Protein 6J4P (pdb70)

Secondary structure (DSSP, 8-state):
--EE--S-SSPPHHHHHHHHHHHHHHSTTHHHHHHHHHT-S-------PPPP---TT--HHHHHHHHHHHHHHH-B--SSEESS---TTSBHHHHHHHHHHHHHH---B-HHHHHHHHHHHHTT-TTSEEEEEEEEEEETTEEEEEEEEEEEETTEEEEE---SSGGGS-EEEEESSHHHHHHHHHHHHHHTT-EEEEEEE-PPPP-STT--SBPP--SEEEE-TT--HHHHHHHHHHHHHHHHH-/-HHHHHS--HHHHHHHHHHHHHHHHHHHHHHHHHHHHHHHHH--

B-factor: mean 19.9, std 12.24, range [4.63, 76.62]

Structure (mmCIF, N/CA/C/O backbone):
data_6J4P
#
_entry.id   6J4P
#
_cell.length_a   63.724
_cell.length_b   63.724
_cell.length_c   151.256
_cell.angle_alpha   90.00
_cell.angle_beta   90.00
_cell.angle_gamma   120.00
#
_symmetry.space_group_name_H-M   'P 32 2 1'
#
loop_
_entity.id
_entity.type
_entity.pdbx_description
1 polymer 'Tubulinyl-Tyr carboxypeptidase 2'
2 polymer 'Small vasohibin-binding protein'
3 non-polymer N-[(3R)-4-ethoxy-3-hydroxy-4-oxobutanoyl]-L-tyrosine
4 water water
#
loop_
_atom_site.group_PDB
_atom_site.id
_atom_site.type_symbol
_atom_site.label_atom_id
_atom_site.label_alt_id
_atom_site.label_comp_id
_atom_site.label_asym_id
_atom_site.label_entity_id
_atom_site.label_seq_id
_atom_site.pdbx_PDB_ins_code
_atom_site.Cartn_x
_atom_site.Cartn_y
_atom_site.Cartn_z
_atom_site.occupancy
_atom_site.B_iso_or_equiv
_atom_site.auth_seq_id
_atom_site.auth_comp_id
_atom_site.auth_asym_id
_atom_site.auth_atom_id
_atom_site.pdbx_PDB_model_num
ATOM 1 N N . LEU A 1 3 ? -31.027 0.355 -31.470 1.00 37.41 48 LEU A N 1
ATOM 2 C CA . LEU A 1 3 ? -30.597 -1.026 -31.274 1.00 33.66 48 LEU A CA 1
ATOM 3 C C . LEU A 1 3 ? -29.107 -1.204 -31.539 1.00 30.01 48 LEU A C 1
ATOM 4 O O . LEU A 1 3 ? -28.456 -0.347 -32.144 1.00 27.27 48 LEU A O 1
ATOM 9 N N . PHE A 1 4 ? -28.573 -2.330 -31.078 1.00 27.10 49 PHE A N 1
ATOM 10 C CA . PHE A 1 4 ? -27.205 -2.713 -31.379 1.00 23.73 49 PHE A CA 1
ATOM 11 C C . PHE A 1 4 ? -27.175 -4.192 -31.734 1.00 21.92 49 PHE A C 1
ATOM 12 O O . PHE A 1 4 ? -28.086 -4.961 -31.405 1.00 23.92 49 PHE A O 1
ATOM 20 N N . HIS A 1 5 ? -26.118 -4.569 -32.431 1.00 16.41 50 HIS A N 1
ATOM 21 C CA . HIS A 1 5 ? -25.888 -5.933 -32.868 1.00 16.24 50 HIS A CA 1
ATOM 22 C C . HIS A 1 5 ? -24.917 -6.612 -31.921 1.00 14.78 50 HIS A C 1
ATOM 23 O O . HIS A 1 5 ? -24.138 -5.961 -31.225 1.00 13.62 50 HIS A O 1
ATOM 30 N N . VAL A 1 6 ? -24.989 -7.937 -31.890 1.00 15.40 51 VAL A N 1
ATOM 31 C CA . VAL A 1 6 ? -24.077 -8.753 -31.106 1.00 14.30 51 VAL A CA 1
ATOM 32 C C . VAL A 1 6 ? -23.351 -9.691 -32.056 1.00 14.10 51 VAL A C 1
ATOM 33 O O . VAL A 1 6 ? -23.975 -10.313 -32.924 1.00 15.66 51 VAL A O 1
ATOM 37 N N . ASN A 1 7 ? -22.038 -9.789 -31.895 1.00 12.47 52 ASN A N 1
ATOM 38 C CA . ASN A 1 7 ? -21.257 -10.765 -32.650 1.00 12.49 52 ASN A CA 1
ATOM 39 C C . ASN A 1 7 ? -21.582 -12.162 -32.149 1.00 13.68 52 ASN A C 1
ATOM 40 O O . ASN A 1 7 ? -21.058 -12.605 -31.122 1.00 15.59 52 ASN A O 1
ATOM 45 N N . LYS A 1 8 ? -22.440 -12.870 -32.881 1.00 15.64 53 LYS A N 1
ATOM 46 C CA . LYS A 1 8 ? -22.750 -14.257 -32.570 1.00 17.17 53 LYS A CA 1
ATOM 47 C C . LYS A 1 8 ? -21.964 -15.223 -33.444 1.00 17.72 53 LYS A C 1
ATOM 48 O O . LYS A 1 8 ? -22.340 -16.397 -33.562 1.00 19.61 53 LYS A O 1
ATOM 54 N N . SER A 1 9 ? -20.872 -14.752 -34.048 1.00 16.37 54 SER A N 1
ATOM 55 C CA . SER A 1 9 ? -19.995 -15.592 -34.851 1.00 16.99 54 SER A CA 1
ATOM 56 C C . SER A 1 9 ? -18.700 -15.942 -34.141 1.00 15.63 54 SER A C 1
ATOM 57 O O . SER A 1 9 ? -17.928 -16.750 -34.665 1.00 16.36 54 SER A O 1
ATOM 60 N N . GLY A 1 10 ? -18.444 -15.371 -32.966 1.00 14.03 55 GLY A N 1
ATOM 61 C CA . GLY A 1 10 ? -17.166 -15.561 -32.320 1.00 12.85 55 GLY A CA 1
ATOM 62 C C . GLY A 1 10 ? -16.024 -14.985 -33.132 1.00 11.98 55 GLY A C 1
ATOM 63 O O . GLY A 1 10 ? -16.163 -13.987 -33.855 1.00 11.88 55 GLY A O 1
ATOM 64 N N . PHE A 1 11 ? -14.861 -15.618 -32.995 1.00 12.37 56 PHE A N 1
ATOM 65 C CA . PHE A 1 11 ? -13.653 -15.165 -33.650 1.00 12.10 56 PHE A CA 1
ATOM 66 C C . PHE A 1 11 ? -13.012 -16.317 -34.407 1.00 13.60 56 PHE A C 1
ATOM 67 O O . PHE A 1 11 ? -13.000 -17.453 -33.923 1.00 16.25 56 PHE A O 1
ATOM 75 N N . PRO A 1 12 ? -12.487 -16.055 -35.610 1.00 14.43 57 PRO A N 1
ATOM 76 C CA . PRO A 1 12 ? -12.474 -14.771 -36.321 1.00 15.75 57 PRO A CA 1
ATOM 77 C C . PRO A 1 12 ? -13.873 -14.298 -36.657 1.00 13.21 57 PRO A C 1
ATOM 78 O O . PRO A 1 12 ? -14.743 -15.126 -36.904 1.00 14.72 57 PRO A O 1
ATOM 82 N N . ILE A 1 13 ? -14.095 -12.985 -36.629 1.00 14.38 58 ILE A N 1
ATOM 83 C CA . ILE A 1 13 ? -15.414 -12.457 -36.949 1.00 14.21 58 ILE A CA 1
ATOM 84 C C . ILE A 1 13 ? -15.755 -12.829 -38.381 1.00 14.53 58 ILE A C 1
ATOM 85 O O . ILE A 1 13 ? -14.923 -12.690 -39.288 1.00 17.61 58 ILE A O 1
ATOM 90 N N . ASP A 1 14 ? -16.971 -13.329 -38.599 1.00 15.58 59 ASP A N 1
ATOM 91 C CA . ASP A 1 14 ? -17.282 -13.776 -39.949 1.00 17.73 59 ASP A CA 1
ATOM 92 C C . ASP A 1 14 ? -17.702 -12.591 -40.830 1.00 17.80 59 ASP A C 1
ATOM 93 O O . ASP A 1 14 ? -17.926 -11.477 -40.355 1.00 16.24 59 ASP A O 1
ATOM 98 N N . SER A 1 15 ? -17.756 -12.840 -42.144 1.00 21.10 60 SER A N 1
ATOM 99 C CA . SER A 1 15 ? -18.027 -11.767 -43.103 1.00 21.99 60 SER A CA 1
ATOM 100 C C . SER A 1 15 ? -19.365 -11.097 -42.836 1.00 20.23 60 SER A C 1
ATOM 101 O O . SER A 1 15 ? -19.475 -9.868 -42.906 1.00 19.22 60 SER A O 1
ATOM 104 N N . HIS A 1 16 ? -20.399 -11.890 -42.550 1.00 21.64 61 HIS A N 1
ATOM 105 C CA . HIS A 1 16 ? -21.725 -11.324 -42.328 1.00 27.65 61 HIS A CA 1
ATOM 106 C C . HIS A 1 16 ? -21.714 -10.348 -41.161 1.00 19.66 61 HIS A C 1
ATOM 107 O O . HIS A 1 16 ? -22.274 -9.251 -41.248 1.00 20.05 61 HIS A O 1
ATOM 114 N N . THR A 1 17 ? -21.081 -10.738 -40.055 1.00 18.04 62 THR A N 1
ATOM 115 C CA . THR A 1 17 ? -21.027 -9.870 -38.885 1.00 16.00 62 THR A CA 1
ATOM 116 C C . THR A 1 17 ? -20.204 -8.620 -39.153 1.00 14.49 62 THR A C 1
ATOM 117 O O . THR A 1 17 ? -20.581 -7.525 -38.726 1.00 13.86 62 THR A O 1
ATOM 121 N N . TRP A 1 18 ? -19.078 -8.769 -39.852 1.00 14.51 63 TRP A N 1
ATOM 122 C CA . TRP A 1 18 ? -18.218 -7.631 -40.164 1.00 13.97 63 TRP A CA 1
ATOM 123 C C . TRP A 1 18 ? -18.924 -6.640 -41.081 1.00 14.29 63 TRP A C 1
ATOM 124 O O . TRP A 1 18 ? -18.928 -5.428 -40.828 1.00 13.90 63 TRP A O 1
ATOM 135 N N . GLU A 1 19 ? -19.531 -7.138 -42.156 1.00 16.12 64 GLU A N 1
ATOM 136 C CA . GLU A 1 19 ? -20.216 -6.236 -43.073 1.00 17.28 64 GLU A CA 1
ATOM 137 C C . GLU A 1 19 ? -21.403 -5.569 -42.392 1.00 17.23 64 GLU A C 1
ATOM 138 O O . GLU A 1 19 ? -21.688 -4.389 -42.637 1.00 17.21 64 GLU A O 1
ATOM 144 N N . ARG A 1 20 ? -22.092 -6.300 -41.510 1.00 17.39 65 ARG A N 1
ATOM 145 C CA . ARG A 1 20 ? -23.223 -5.720 -40.791 1.00 17.63 65 ARG A CA 1
ATOM 146 C C . ARG A 1 20 ? -22.774 -4.602 -39.857 1.00 15.66 65 ARG A C 1
ATOM 147 O O . ARG A 1 20 ? -23.470 -3.590 -39.711 1.00 16.29 65 ARG A O 1
ATOM 155 N N . MET A 1 21 ? -21.608 -4.761 -39.224 1.00 13.85 66 MET A N 1
ATOM 156 C CA . MET A 1 21 ? -21.072 -3.698 -38.376 1.00 13.36 66 MET A CA 1
ATOM 157 C C . MET A 1 21 ? -20.958 -2.387 -39.150 1.00 13.65 66 MET A C 1
ATOM 158 O O . MET A 1 21 ? -21.371 -1.325 -38.668 1.00 13.01 66 MET A O 1
ATOM 163 N N . TRP A 1 22 ? -20.410 -2.446 -40.366 1.00 12.94 67 TRP A N 1
ATOM 164 C CA . TRP A 1 22 ? -20.211 -1.233 -41.152 1.00 13.25 67 TRP A CA 1
ATOM 165 C C . TRP A 1 22 ? -21.524 -0.701 -41.694 1.00 14.94 67 TRP A C 1
ATOM 166 O O . TRP A 1 22 ? -21.707 0.515 -41.807 1.00 15.15 67 TRP A O 1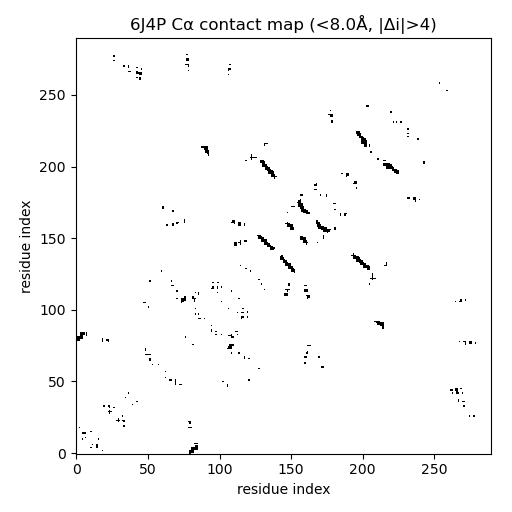
ATOM 177 N N . MET A 1 23 ? -22.431 -1.595 -42.085 1.00 16.45 68 MET A N 1
ATOM 178 C CA . MET A 1 23 ? -23.726 -1.139 -42.572 1.00 18.39 68 MET A CA 1
ATOM 179 C C . MET A 1 23 ? -24.467 -0.374 -41.483 1.00 18.16 68 MET A C 1
ATOM 180 O O . MET A 1 23 ? -25.108 0.650 -41.761 1.00 19.20 68 MET A O 1
ATOM 185 N N . HIS A 1 24 ? -24.347 -0.828 -40.232 1.00 16.97 69 HIS A N 1
ATOM 186 C CA . HIS A 1 24 ? -25.051 -0.176 -39.134 1.00 17.06 69 HIS A CA 1
ATOM 187 C C . HIS A 1 24 ? -24.501 1.225 -38.881 1.00 16.92 69 HIS A C 1
ATOM 188 O O . HIS A 1 24 ? -25.269 2.186 -38.759 1.00 17.32 69 HIS A O 1
ATOM 195 N N . VAL A 1 25 ? -23.174 1.375 -38.819 1.00 14.82 70 VAL A N 1
ATOM 196 C CA . VAL A 1 25 ? -22.644 2.694 -38.469 1.00 14.87 70 VAL A CA 1
ATOM 197 C C . VAL A 1 25 ? -22.811 3.677 -39.623 1.00 16.65 70 VAL A C 1
ATOM 198 O O . VAL A 1 25 ? -22.895 4.891 -39.398 1.00 17.05 70 VAL A O 1
ATOM 202 N N . ALA A 1 26 ? -22.850 3.191 -40.870 1.00 16.43 71 ALA A N 1
ATOM 203 C CA . ALA A 1 26 ? -23.147 4.093 -41.979 1.00 17.29 71 ALA A CA 1
ATOM 204 C C . ALA A 1 26 ? -24.520 4.732 -41.812 1.00 22.53 71 ALA A C 1
ATOM 205 O O . ALA A 1 26 ? -24.728 5.880 -42.225 1.00 26.28 71 ALA A O 1
ATOM 207 N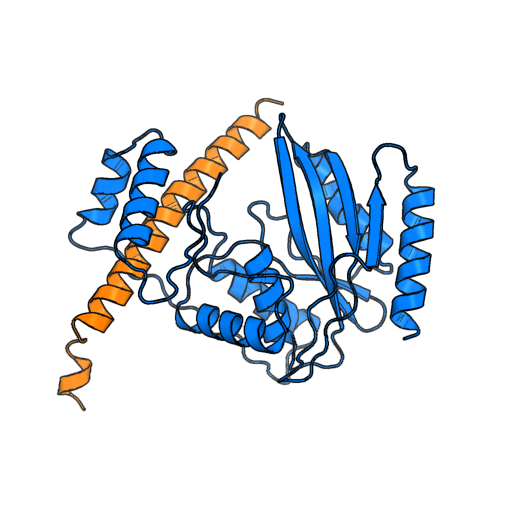 N . LYS A 1 27 ? -25.463 4.011 -41.205 1.00 19.61 72 LYS A N 1
ATOM 208 C CA . LYS A 1 27 ? -26.784 4.582 -40.947 1.00 21.51 72 LYS A CA 1
ATOM 209 C C . LYS A 1 27 ? -26.753 5.564 -39.781 1.00 25.99 72 LYS A C 1
ATOM 210 O O . LYS A 1 27 ? -27.362 6.640 -39.846 1.00 27.03 72 LYS A O 1
ATOM 216 N N . VAL A 1 28 ? -26.068 5.197 -38.700 1.00 23.30 73 VAL A N 1
ATOM 217 C CA . VAL A 1 28 ? -26.098 5.993 -37.477 1.00 21.97 73 VAL A CA 1
ATOM 218 C C . VAL A 1 28 ? -25.337 7.302 -37.664 1.00 26.09 73 VAL A C 1
ATOM 219 O O . VAL A 1 28 ? -25.810 8.377 -37.275 1.00 27.03 73 VAL A O 1
ATOM 223 N N . HIS A 1 29 ? -24.158 7.232 -38.257 1.00 19.40 74 HIS A N 1
ATOM 224 C CA . HIS A 1 29 ? -23.301 8.405 -38.333 1.00 22.19 74 HIS A CA 1
ATOM 225 C C . HIS A 1 29 ? -23.779 9.339 -39.437 1.00 24.04 74 HIS A C 1
ATOM 226 O O . HIS A 1 29 ? -24.071 8.888 -40.545 1.00 25.47 74 HIS A O 1
ATOM 233 N N . PRO A 1 30 ? -23.846 10.644 -39.159 1.00 23.83 75 PRO A N 1
ATOM 234 C CA . PRO A 1 30 ? -24.301 11.582 -40.200 1.00 28.41 75 PRO A CA 1
ATOM 235 C C . PRO A 1 30 ? -23.467 11.537 -41.472 1.00 31.85 75 PRO A C 1
ATOM 236 O O . PRO A 1 30 ? -24.024 11.679 -42.568 1.00 40.39 75 PRO A O 1
ATOM 240 N N . LYS A 1 31 ? -22.149 11.344 -41.370 1.00 26.67 76 LYS A N 1
ATOM 241 C CA . LYS A 1 31 ? -21.307 11.301 -42.563 1.00 30.51 76 LYS A CA 1
ATOM 242 C C . LYS A 1 31 ? -21.361 9.957 -43.288 1.00 34.32 76 LYS A C 1
ATOM 243 O O . LYS A 1 31 ? -20.750 9.824 -44.356 1.00 37.18 76 LYS A O 1
ATOM 249 N N . GLY A 1 32 ? -22.061 8.972 -42.730 1.00 30.26 77 GLY A N 1
ATOM 250 C CA . GLY A 1 32 ? -22.477 7.801 -43.489 1.00 30.90 77 GLY A CA 1
ATOM 251 C C . GLY A 1 32 ? -21.333 7.028 -44.113 1.00 25.87 77 GLY A C 1
ATOM 252 O O . GLY A 1 32 ? -20.336 6.688 -43.462 1.00 24.16 77 GLY A O 1
ATOM 253 N N . GLY A 1 33 ? -21.488 6.732 -45.404 1.00 26.69 78 GLY A N 1
ATOM 254 C CA . GLY A 1 33 ? -20.488 5.970 -46.128 1.00 25.68 78 GLY A CA 1
ATOM 255 C C . GLY A 1 33 ? -19.156 6.671 -46.264 1.00 23.41 78 GLY A C 1
ATOM 256 O O . GLY A 1 33 ? -18.136 6.0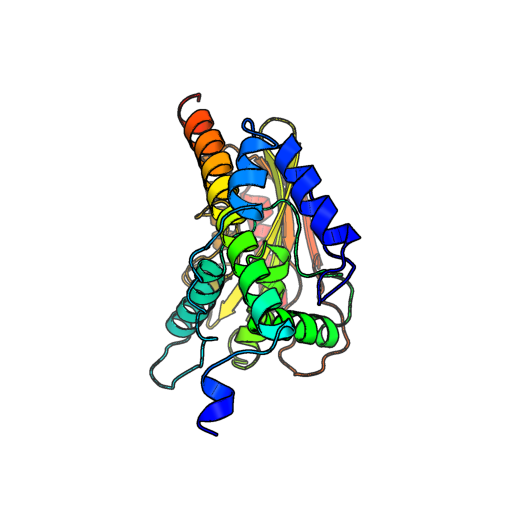06 -46.453 1.00 25.31 78 GLY A O 1
ATOM 257 N N . GLU A 1 34 ? -19.144 8.001 -46.178 1.00 25.31 79 GLU A N 1
ATOM 258 C CA . GLU A 1 34 ? -17.885 8.734 -46.220 1.00 28.82 79 GLU A CA 1
ATOM 259 C C . GLU A 1 34 ? -17.022 8.387 -45.013 1.00 25.69 79 GLU A C 1
ATOM 260 O O . GLU A 1 34 ? -15.824 8.109 -45.146 1.00 23.36 79 GLU A O 1
ATOM 266 N N . MET A 1 35 ? -17.632 8.371 -43.825 1.00 22.66 80 MET A N 1
ATOM 267 C CA . MET A 1 35 ? -16.919 7.987 -42.614 1.00 22.18 80 MET A CA 1
ATOM 268 C C . MET A 1 35 ? -16.413 6.554 -42.713 1.00 17.49 80 MET A C 1
ATOM 269 O O . MET A 1 35 ? -15.257 6.264 -42.387 1.00 19.42 80 MET A O 1
ATOM 274 N N . VAL A 1 36 ? -17.276 5.643 -43.166 1.00 17.82 81 VAL A N 1
ATOM 275 C CA . VAL A 1 36 ? -16.909 4.232 -43.248 1.00 16.58 81 VAL A CA 1
ATOM 276 C C . VAL A 1 36 ? -15.774 4.028 -44.244 1.00 17.75 81 VAL A C 1
ATOM 277 O O . VAL A 1 36 ? -14.783 3.342 -43.956 1.00 16.25 81 VAL A O 1
ATOM 281 N N . GLY A 1 37 ? -15.898 4.626 -45.428 1.00 17.59 82 GLY A N 1
ATOM 282 C CA . GLY A 1 37 ? -14.856 4.469 -46.431 1.00 21.35 82 GLY A CA 1
ATOM 283 C C . GLY A 1 37 ? -13.518 5.019 -45.975 1.00 18.27 82 GLY A C 1
ATOM 284 O O . GLY A 1 37 ? -12.464 4.470 -46.305 1.00 20.00 82 GLY A O 1
ATOM 285 N N . ALA A 1 38 ? -13.539 6.114 -45.214 1.00 18.57 83 ALA A N 1
ATOM 286 C CA . ALA A 1 38 ? -12.295 6.703 -44.734 1.00 18.82 83 ALA A CA 1
ATOM 287 C C . ALA A 1 38 ? -11.512 5.738 -43.855 1.00 21.39 83 ALA A C 1
ATOM 288 O O . ALA A 1 38 ? -10.281 5.820 -43.797 1.00 24.11 83 ALA A O 1
ATOM 290 N N . ILE A 1 39 ? -12.200 4.837 -43.156 1.00 16.70 84 ILE A N 1
ATOM 291 C CA . ILE A 1 39 ? -11.525 3.830 -42.343 1.00 15.74 84 ILE A CA 1
ATOM 292 C C . ILE A 1 39 ? -11.204 2.587 -43.154 1.00 15.69 84 ILE A C 1
ATOM 293 O O . ILE A 1 39 ? -10.056 2.132 -43.191 1.00 15.44 84 ILE A O 1
ATOM 298 N N . ARG A 1 40 ? -12.221 2.021 -43.810 1.00 15.50 85 ARG A N 1
ATOM 299 C CA . ARG A 1 40 ? -12.042 0.748 -44.498 1.00 16.77 85 ARG A CA 1
ATOM 300 C C . ARG A 1 40 ? -11.048 0.850 -45.650 1.00 16.25 85 ARG A C 1
ATOM 301 O O . ARG A 1 40 ? -10.334 -0.120 -45.929 1.00 20.10 85 ARG A O 1
ATOM 309 N N . ASN A 1 41 ? -10.976 1.996 -46.328 1.00 16.89 86 ASN A N 1
ATOM 310 C CA . ASN A 1 41 ? -10.119 2.121 -47.499 1.00 18.56 86 ASN A CA 1
ATOM 311 C C . ASN A 1 41 ? -8.818 2.860 -47.207 1.00 19.79 86 ASN A C 1
ATOM 312 O O . ASN A 1 41 ? -8.055 3.142 -48.139 1.00 22.14 86 ASN A O 1
ATOM 317 N N . ALA A 1 42 ? -8.539 3.159 -45.939 1.00 18.22 87 ALA A N 1
ATOM 318 C CA . ALA A 1 42 ? -7.282 3.805 -45.587 1.00 18.42 87 ALA A CA 1
ATOM 319 C C . ALA A 1 42 ? -6.102 2.903 -45.932 1.00 18.38 87 ALA A C 1
ATOM 320 O O . ALA A 1 42 ? -6.124 1.700 -45.662 1.00 17.53 87 ALA A O 1
ATOM 322 N N . ALA A 1 43 ? -5.052 3.496 -46.511 1.00 19.27 88 ALA A N 1
ATOM 323 C CA . ALA A 1 43 ? -3.851 2.718 -46.808 1.00 19.37 88 ALA A CA 1
ATOM 324 C C . ALA A 1 43 ? -3.187 2.224 -45.535 1.00 18.57 88 ALA A C 1
ATOM 325 O O . ALA A 1 43 ? -2.691 1.091 -45.479 1.00 19.69 88 ALA A O 1
ATOM 327 N N . PHE A 1 44 ? -3.173 3.057 -44.502 1.00 18.46 89 PHE A N 1
ATOM 328 C CA . PHE A 1 44 ? -2.520 2.737 -43.244 1.00 17.81 89 PHE A CA 1
ATOM 329 C C . PHE A 1 44 ? -3.383 3.238 -42.098 1.00 17.15 89 PHE A C 1
ATOM 330 O O . PHE A 1 44 ? -3.894 4.361 -42.141 1.00 17.65 89 PHE A O 1
ATOM 338 N N . LEU A 1 45 ? -3.557 2.402 -41.080 1.00 16.10 90 LEU A N 1
ATOM 339 C CA . LEU A 1 45 ? -4.226 2.814 -39.853 1.00 15.46 90 LEU A CA 1
ATOM 340 C C . LEU A 1 45 ? -3.305 2.581 -38.673 1.00 15.05 90 LEU A C 1
ATOM 341 O O . LEU A 1 45 ? -2.622 1.557 -38.606 1.00 15.54 90 LEU A O 1
ATOM 346 N N . ALA A 1 46 ? -3.319 3.521 -37.725 1.00 15.05 91 ALA A N 1
ATOM 347 C CA . ALA A 1 46 ? -2.511 3.383 -36.522 1.00 14.66 91 ALA A CA 1
ATOM 348 C C . ALA A 1 46 ? -2.855 2.098 -35.780 1.00 13.59 91 ALA A C 1
ATOM 349 O O . ALA A 1 46 ? -4.023 1.728 -35.648 1.00 15.02 91 ALA A O 1
ATOM 351 N N . LYS A 1 47 ? -1.822 1.409 -35.303 1.00 13.99 92 LYS A N 1
ATOM 352 C CA . LYS A 1 47 ? -2.029 0.212 -34.501 1.00 14.94 92 LYS A CA 1
ATOM 353 C C . LYS A 1 47 ? -2.157 0.606 -33.037 1.00 14.23 92 LYS A C 1
ATOM 354 O O . LYS A 1 47 ? -1.189 1.129 -32.462 1.00 15.64 92 LYS A O 1
ATOM 360 N N . PRO A 1 48 ? -3.314 0.415 -32.413 1.00 13.15 93 PRO A N 1
ATOM 361 C CA . PRO A 1 48 ? -3.461 0.773 -31.000 1.00 12.95 93 PRO A CA 1
ATOM 362 C C . PRO A 1 48 ? -2.562 -0.089 -30.130 1.00 13.63 93 PRO A C 1
ATOM 363 O O . PRO A 1 48 ? -2.401 -1.287 -30.372 1.00 12.69 93 PRO A O 1
ATOM 367 N N . SER A 1 49 ? -1.971 0.531 -29.112 1.00 16.73 94 SER A N 1
ATOM 368 C CA . SER A 1 49 ? -1.205 -0.242 -28.148 1.00 12.91 94 SER A CA 1
ATOM 369 C C . SER A 1 49 ? -2.094 -1.298 -27.508 1.00 13.82 94 SER A C 1
ATOM 370 O O . SER A 1 49 ? -3.313 -1.137 -27.405 1.00 14.38 94 SER A O 1
ATOM 373 N N . ILE A 1 50 ? -1.480 -2.400 -27.112 1.00 15.55 95 ILE A N 1
ATOM 374 C CA . ILE A 1 50 ? -2.203 -3.501 -26.472 1.00 15.05 95 ILE A CA 1
ATOM 375 C C . ILE A 1 50 ? -1.947 -3.403 -24.960 1.00 18.70 95 ILE A C 1
ATOM 376 O O . ILE A 1 50 ? -0.803 -3.615 -24.530 1.00 17.31 95 ILE A O 1
ATOM 381 N N . PRO A 1 51 ? -2.959 -3.085 -24.158 1.00 14.94 96 PRO A N 1
ATOM 382 C CA . PRO A 1 51 ? -2.718 -2.985 -22.713 1.00 15.93 96 PRO A CA 1
ATOM 383 C C . PRO A 1 51 ? -2.406 -4.345 -22.116 1.00 16.02 96 PRO A C 1
ATOM 384 O O . PRO A 1 51 ? -2.963 -5.371 -22.517 1.00 14.70 96 PRO A O 1
ATOM 388 N N . GLN A 1 52 ? -1.488 -4.343 -21.156 1.00 16.84 97 GLN A N 1
ATOM 389 C CA . GLN A 1 52 ? -1.144 -5.565 -20.448 1.00 15.03 97 GLN A CA 1
ATOM 390 C C . GLN A 1 52 ? -2.266 -5.956 -19.499 1.00 8.94 97 GLN A C 1
ATOM 391 O O . GLN A 1 52 ? -2.819 -5.114 -18.783 1.00 11.93 97 GLN A O 1
ATOM 397 N N . VAL A 1 53 ? -2.591 -7.243 -19.495 1.00 11.21 98 VAL A N 1
ATOM 398 C CA . VAL A 1 53 ? -3.552 -7.746 -18.512 1.00 9.90 98 VAL A CA 1
ATOM 399 C C . VAL A 1 53 ? -2.997 -7.494 -17.119 1.00 8.84 98 VAL A C 1
ATOM 400 O O . VAL A 1 53 ? -1.803 -7.772 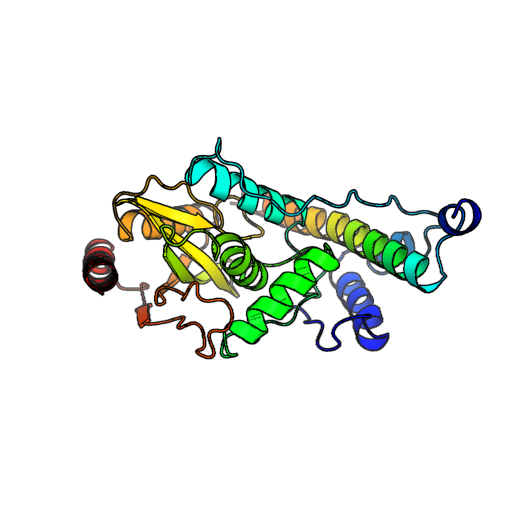-16.867 1.00 11.35 98 VAL A O 1
ATOM 404 N N . PRO A 1 54 ? -3.785 -6.939 -16.207 1.00 10.71 99 PRO A N 1
ATOM 405 C CA . PRO A 1 54 ? -3.279 -6.657 -14.863 1.00 14.13 99 PRO A CA 1
ATOM 406 C C . PRO A 1 54 ? -2.767 -7.922 -14.198 1.00 10.22 99 PRO A C 1
ATOM 407 O O . PRO A 1 54 ? -3.318 -9.011 -14.379 1.00 10.87 99 PRO A O 1
ATOM 411 N N . ASN A 1 55 ? -1.690 -7.754 -13.440 1.00 10.98 100 ASN A N 1
ATOM 412 C CA . ASN A 1 55 ? -1.043 -8.836 -12.713 1.00 9.91 100 ASN A CA 1
ATOM 413 C C . ASN A 1 55 ? -0.814 -8.363 -11.284 1.00 10.73 100 ASN A C 1
ATOM 414 O O . ASN A 1 55 ? -0.145 -7.348 -11.062 1.00 12.40 100 ASN A O 1
ATOM 419 N N . TYR A 1 56 ? -1.380 -9.085 -10.323 1.00 9.39 101 TYR A N 1
ATOM 420 C CA . TYR A 1 56 ? -1.303 -8.647 -8.935 1.00 8.99 101 TYR A CA 1
ATOM 421 C C . TYR A 1 56 ? 0.138 -8.722 -8.425 1.00 10.94 101 TYR A C 1
ATOM 422 O O . TYR A 1 56 ? 0.883 -9.652 -8.747 1.00 11.30 101 TYR A O 1
ATOM 431 N N . ARG A 1 57 ? 0.541 -7.722 -7.641 1.00 8.07 102 ARG A N 1
ATOM 432 C CA . ARG A 1 57 ? 1.830 -7.734 -6.967 1.00 9.40 102 ARG A CA 1
ATOM 433 C C . ARG A 1 57 ? 1.610 -7.485 -5.482 1.00 7.51 102 ARG A C 1
ATOM 434 O O . ARG A 1 57 ? 0.634 -6.845 -5.078 1.00 7.96 102 ARG A O 1
ATOM 442 N N . LEU A 1 58 ? 2.550 -7.988 -4.678 1.00 8.55 103 LEU A N 1
ATOM 443 C CA . LEU A 1 58 ? 2.421 -7.901 -3.227 1.00 7.47 103 LEU A CA 1
ATOM 444 C C . LEU A 1 58 ? 2.357 -6.469 -2.719 1.00 9.68 103 LEU A C 1
ATOM 445 O O . LEU A 1 58 ? 1.811 -6.240 -1.633 1.00 10.51 103 LEU A O 1
ATOM 450 N N . SER A 1 59 ? 2.882 -5.492 -3.457 1.00 7.72 104 SER A N 1
ATOM 451 C CA . SER A 1 59 ? 2.810 -4.122 -2.967 1.00 8.40 104 SER A CA 1
ATOM 452 C C . SER A 1 59 ? 1.488 -3.437 -3.287 1.00 8.07 104 SER A C 1
ATOM 453 O O . SER A 1 59 ? 1.366 -2.237 -3.024 1.00 9.58 104 SER A O 1
ATOM 456 N N . MET A 1 60 ? 0.504 -4.164 -3.816 1.00 6.82 105 MET A N 1
ATOM 457 C CA . MET A 1 60 ? -0.837 -3.631 -4.051 1.00 6.35 105 MET A CA 1
ATOM 458 C C . MET A 1 60 ? -1.746 -3.873 -2.855 1.00 8.72 105 MET A C 1
ATOM 459 O O . MET A 1 60 ? -1.834 -4.997 -2.360 1.00 9.92 105 MET A O 1
ATOM 464 N N . THR A 1 61 ? -2.474 -2.843 -2.445 1.00 6.64 106 THR A N 1
ATOM 465 C CA . THR A 1 61 ? -3.643 -3.065 -1.609 1.00 7.24 106 THR A CA 1
ATOM 466 C C . THR A 1 61 ? -4.800 -3.566 -2.472 1.00 6.28 106 THR A C 1
ATOM 467 O O . THR A 1 61 ? -4.742 -3.541 -3.705 1.00 7.48 106 THR A O 1
ATOM 471 N N . ILE A 1 62 ? -5.882 -4.005 -1.816 1.00 7.67 107 ILE A N 1
ATOM 472 C CA . ILE A 1 62 ? -7.086 -4.362 -2.576 1.00 7.04 107 ILE A CA 1
ATOM 473 C C . ILE A 1 62 ? -7.598 -3.181 -3.386 1.00 7.65 107 ILE A C 1
ATOM 474 O O . ILE A 1 62 ? -7.879 -3.365 -4.591 1.00 6.69 107 ILE A O 1
ATOM 479 N N . PRO A 1 63 ? -7.706 -1.959 -2.848 1.00 6.79 108 PRO A N 1
ATOM 480 C CA . PRO A 1 63 ? -8.090 -0.815 -3.696 1.00 7.75 108 PRO A CA 1
ATOM 481 C C . PRO A 1 63 ? -7.147 -0.586 -4.869 1.00 7.60 108 PRO A C 1
ATOM 482 O O . PRO A 1 63 ? -7.612 -0.282 -5.982 1.00 8.45 108 PRO A O 1
ATOM 486 N N . ASP A 1 64 ? -5.839 -0.769 -4.667 1.00 7.64 109 ASP A N 1
ATOM 487 C CA . ASP A 1 64 ? -4.886 -0.635 -5.771 1.00 6.89 109 ASP A CA 1
ATOM 488 C C . ASP A 1 64 ? -5.195 -1.633 -6.876 1.00 6.76 109 ASP A C 1
ATOM 489 O O . ASP A 1 64 ? -5.143 -1.303 -8.069 1.00 6.85 109 ASP A O 1
ATOM 494 N N . TRP A 1 65 ? -5.457 -2.883 -6.487 1.00 6.33 110 TRP A N 1
ATOM 495 C CA . TRP A 1 65 ? -5.701 -3.936 -7.461 1.00 6.69 110 TRP A CA 1
ATOM 496 C C . TRP A 1 65 ? -6.983 -3.661 -8.223 1.00 5.25 110 TRP A C 1
ATOM 497 O O . TRP A 1 65 ? -7.021 -3.794 -9.455 1.00 6.42 110 TRP A O 1
ATOM 508 N N . LEU A 1 66 ? -8.030 -3.240 -7.514 1.00 6.42 111 LEU A N 1
ATOM 509 C CA . LEU A 1 66 ? -9.267 -2.860 -8.192 1.00 7.67 111 LEU A CA 1
ATOM 510 C C . LEU A 1 66 ? -9.031 -1.704 -9.159 1.00 6.02 111 LEU A C 1
ATOM 511 O O . LEU A 1 66 ? -9.621 -1.668 -10.245 1.00 7.17 111 LEU A O 1
ATOM 516 N N . GLN A 1 67 ? -8.163 -0.755 -8.797 1.00 6.19 112 GLN A N 1
ATOM 517 C CA . GLN A 1 67 ? -7.869 0.333 -9.719 1.00 6.55 112 GLN A CA 1
ATOM 518 C C . GLN A 1 67 ? -7.142 -0.181 -10.953 1.00 7.13 112 GLN A C 1
ATOM 519 O O . GLN A 1 67 ? -7.422 0.261 -12.070 1.00 7.41 112 GLN A O 1
ATOM 525 N N . ALA A 1 68 ? -6.187 -1.099 -10.772 1.00 6.27 113 ALA A N 1
ATOM 526 C CA . ALA A 1 68 ? -5.497 -1.667 -11.928 1.00 6.03 113 ALA A CA 1
ATOM 527 C C . ALA A 1 68 ? -6.464 -2.368 -12.866 1.00 5.81 113 ALA A C 1
ATOM 528 O O . ALA A 1 68 ? -6.369 -2.215 -14.097 1.00 7.68 113 ALA A O 1
ATOM 530 N N . ILE A 1 69 ? -7.393 -3.150 -12.305 1.00 6.21 114 ILE A N 1
ATOM 531 C CA . ILE A 1 69 ? -8.388 -3.850 -13.115 1.00 6.34 114 ILE A CA 1
ATOM 532 C C . ILE A 1 69 ? -9.283 -2.853 -13.845 1.00 6.54 114 ILE A C 1
ATOM 533 O O . ILE A 1 69 ? -9.556 -2.988 -15.048 1.00 5.93 114 ILE A O 1
ATOM 538 N N . GLN A 1 70 ? -9.761 -1.832 -13.133 1.00 5.96 115 GLN A N 1
ATOM 539 C CA . GLN A 1 70 ? -10.636 -0.859 -13.776 1.00 5.24 115 GLN A CA 1
ATOM 540 C C . GLN A 1 70 ? -9.903 -0.097 -14.871 1.00 6.67 115 GLN A C 1
ATOM 541 O O . GLN A 1 70 ? -10.480 0.202 -15.923 1.00 7.19 115 GLN A O 1
ATOM 547 N N . ASN A 1 71 ? -8.630 0.225 -14.644 1.00 6.74 116 ASN A N 1
ATOM 548 C CA . ASN A 1 71 ? -7.859 0.926 -15.663 1.00 6.97 116 ASN A CA 1
ATOM 549 C C . ASN A 1 71 ? -7.737 0.089 -16.924 1.00 6.63 116 ASN A C 1
ATOM 550 O O . ASN A 1 71 ? -7.781 0.622 -18.039 1.00 8.60 116 ASN A O 1
ATOM 555 N N . TYR A 1 72 ? -7.551 -1.225 -16.766 1.00 6.20 117 TYR A N 1
ATOM 556 C CA . TYR A 1 72 ? -7.478 -2.103 -17.929 1.00 7.80 117 TYR A CA 1
ATOM 557 C C . TYR A 1 72 ? -8.770 -2.032 -18.735 1.00 7.76 117 TYR A C 1
ATOM 558 O O . TYR A 1 72 ? -8.744 -1.887 -19.965 1.00 7.09 117 TYR A O 1
ATOM 567 N N . MET A 1 73 ? -9.914 -2.102 -18.051 1.00 6.93 118 MET A N 1
ATOM 568 C CA . MET A 1 73 ? -11.184 -2.056 -18.763 1.00 6.32 118 MET A CA 1
ATOM 569 C C . MET A 1 73 ? -11.391 -0.694 -19.426 1.00 8.00 118 MET A C 1
ATOM 570 O O . MET A 1 73 ? -11.834 -0.622 -20.581 1.00 6.78 118 MET A O 1
ATOM 575 N N . LYS A 1 74 ? -11.003 0.391 -18.753 1.00 7.51 119 LYS A N 1
ATOM 576 C CA . LYS A 1 74 ? -11.086 1.708 -19.383 1.00 7.65 119 LYS A CA 1
ATOM 577 C C . LYS A 1 74 ? -10.234 1.776 -20.646 1.00 7.31 119 LYS A C 1
ATOM 578 O O . LYS A 1 74 ? -10.636 2.383 -21.647 1.00 10.01 119 LYS A O 1
ATOM 584 N N . THR A 1 75 ? -9.043 1.173 -20.612 1.00 7.67 120 THR A N 1
ATOM 585 C CA . THR A 1 75 ? -8.169 1.239 -21.775 1.00 7.18 120 THR A CA 1
ATOM 586 C C . THR A 1 75 ? -8.716 0.427 -22.943 1.00 7.20 120 THR A C 1
ATOM 587 O O . THR A 1 75 ? -8.501 0.798 -24.109 1.00 9.34 120 THR A O 1
ATOM 591 N N . LEU A 1 76 ? -9.450 -0.659 -22.667 1.00 8.29 121 LEU A N 1
ATOM 592 C CA . LEU A 1 76 ? -10.113 -1.370 -23.759 1.00 6.72 121 LEU A CA 1
ATOM 593 C C . LEU A 1 76 ? -11.124 -0.475 -24.458 1.00 7.01 121 LEU A C 1
ATOM 594 O O . LEU A 1 76 ? -11.324 -0.603 -25.675 1.00 7.29 121 LEU A O 1
ATOM 599 N N . GLN A 1 77 ? -11.753 0.435 -23.698 1.00 8.16 122 GLN A N 1
ATOM 600 C CA . GLN A 1 77 ? -12.724 1.458 -24.114 1.00 7.03 122 GLN A CA 1
ATOM 601 C C . GLN A 1 77 ? -14.148 0.932 -24.135 1.00 6.69 122 GLN A C 1
ATOM 602 O O . GLN A 1 77 ? -14.395 -0.235 -24.475 1.00 6.78 122 GLN A O 1
ATOM 608 N N . TYR A 1 78 ? -15.091 1.807 -23.792 1.00 6.93 123 TYR A N 1
ATOM 609 C CA . TYR A 1 78 ? -16.490 1.466 -23.983 1.00 6.14 123 TYR A CA 1
ATOM 610 C C . TYR A 1 78 ? -16.782 1.343 -25.474 1.00 7.68 123 TYR A C 1
ATOM 611 O O . TYR A 1 78 ? -16.356 2.176 -26.282 1.00 7.48 123 TYR A O 1
ATOM 620 N N . ASN A 1 79 ? -17.526 0.304 -25.835 1.00 5.30 124 ASN A N 1
ATOM 621 C CA . ASN A 1 79 ? -17.787 -0.027 -27.233 1.00 7.76 124 ASN A CA 1
ATOM 622 C C . ASN A 1 79 ? -18.981 0.769 -27.763 1.00 7.83 124 ASN A C 1
ATOM 623 O O . ASN A 1 79 ? -20.134 0.463 -27.443 1.00 7.78 124 ASN A O 1
ATOM 628 N N . HIS A 1 80 ? -18.702 1.778 -28.600 1.00 6.24 125 HIS A N 1
ATOM 629 C CA . HIS A 1 80 ? -19.736 2.538 -29.294 1.00 6.69 125 HIS A CA 1
ATOM 630 C C . HIS A 1 80 ? -19.851 2.161 -30.764 1.00 9.75 125 HIS A C 1
ATOM 631 O O . HIS A 1 80 ? -20.513 2.879 -31.521 1.00 12.08 125 HIS A O 1
ATOM 638 N N . THR A 1 81 ? -19.234 1.052 -31.190 1.00 8.13 126 THR A N 1
ATOM 639 C CA . THR A 1 81 ? -19.269 0.706 -32.611 1.00 7.12 126 THR A CA 1
ATOM 640 C C . THR A 1 81 ? -20.639 0.239 -33.062 1.00 8.42 126 THR A C 1
ATOM 641 O O . THR A 1 81 ? -20.872 0.152 -34.272 1.00 11.24 126 THR A O 1
ATOM 645 N N . GLY A 1 82 ? -21.530 -0.105 -32.127 1.00 9.00 127 GLY A N 1
ATOM 646 C CA . GLY A 1 82 ? -22.810 -0.693 -32.460 1.00 10.04 127 GLY A CA 1
ATOM 647 C C . GLY A 1 82 ? -22.803 -2.202 -32.595 1.00 13.93 127 GLY A C 1
ATOM 648 O O . GLY A 1 82 ? -23.873 -2.795 -32.781 1.00 11.63 127 GLY A O 1
ATOM 649 N N . THR A 1 83 ? -21.636 -2.836 -32.531 1.00 9.07 128 THR A N 1
ATOM 650 C CA . THR A 1 83 ? -21.526 -4.295 -32.574 1.00 8.57 128 THR A CA 1
ATOM 651 C C . THR A 1 83 ? -20.782 -4.752 -31.330 1.00 8.72 128 THR A C 1
ATOM 652 O O . THR A 1 83 ? -19.588 -4.493 -31.188 1.00 8.96 128 THR A O 1
ATOM 656 N N . GLN A 1 84 ? -21.490 -5.420 -30.426 1.00 9.45 129 GLN A N 1
ATOM 657 C CA . GLN A 1 84 ? -20.857 -6.003 -29.251 1.00 7.10 129 GLN A CA 1
ATOM 658 C C . GLN A 1 84 ? -20.020 -7.209 -29.666 1.00 8.30 129 GLN A C 1
ATOM 659 O O . GLN A 1 84 ? -20.520 -8.110 -30.340 1.00 9.98 129 GLN A O 1
ATOM 665 N N . PHE A 1 85 ? -18.733 -7.215 -29.307 1.00 8.12 130 PHE A N 1
ATOM 666 C CA . PHE A 1 85 ? -17.848 -8.215 -29.907 1.00 8.38 130 PHE A CA 1
ATOM 667 C C . PHE A 1 85 ? -17.872 -9.553 -29.191 1.00 7.64 130 PHE A C 1
ATOM 668 O O . PHE A 1 85 ? -17.548 -10.573 -29.809 1.00 7.81 130 PHE A O 1
ATOM 676 N N . PHE A 1 86 ? -18.263 -9.589 -27.922 1.00 8.17 131 PHE A N 1
ATOM 677 C CA . PHE A 1 86 ? -18.262 -10.827 -27.154 1.00 8.69 131 PHE A CA 1
ATOM 678 C C . PHE A 1 86 ? -19.668 -11.115 -26.659 1.00 12.19 131 PHE A C 1
ATOM 679 O O . PHE A 1 86 ? -20.237 -10.332 -25.892 1.00 13.76 131 PHE A O 1
ATOM 687 N N . GLU A 1 87 ? -20.221 -12.241 -27.096 1.00 9.90 132 GLU A N 1
ATOM 688 C CA . GLU A 1 87 ? -21.557 -12.640 -26.671 1.00 9.27 132 GLU A CA 1
ATOM 689 C C . GLU A 1 87 ? -21.532 -13.159 -25.241 1.00 11.42 132 GLU A C 1
ATOM 690 O O . GLU A 1 87 ? -20.722 -14.029 -24.901 1.00 12.84 132 GLU A O 1
ATOM 696 N N . ILE A 1 88 ? -22.415 -12.616 -24.400 1.00 9.66 133 ILE A N 1
ATOM 697 C CA . ILE A 1 88 ? -22.553 -13.016 -23.004 1.00 12.24 133 ILE A CA 1
ATOM 698 C C . ILE A 1 88 ? -23.978 -13.510 -22.817 1.00 15.04 133 ILE A C 1
ATOM 699 O O . ILE A 1 88 ? -24.926 -12.717 -22.839 1.00 18.29 133 ILE A O 1
ATOM 704 N N . ARG A 1 89 ? -24.149 -14.805 -22.617 1.00 13.77 134 ARG A N 1
ATOM 705 C CA . ARG A 1 89 ? -25.454 -15.325 -22.240 1.00 13.39 134 ARG A CA 1
ATOM 706 C C . ARG A 1 89 ? -25.464 -15.404 -20.720 1.00 13.64 134 ARG A C 1
ATOM 707 O O . ARG A 1 89 ? -24.775 -16.237 -20.129 1.00 14.86 134 ARG A O 1
ATOM 715 N N . LYS A 1 90 ? -26.204 -14.505 -20.082 1.00 15.69 135 LYS A N 1
ATOM 716 C CA . LYS A 1 90 ? -25.959 -14.284 -18.667 1.00 19.35 135 LYS A CA 1
ATOM 717 C C . LYS A 1 90 ? -26.501 -15.397 -17.781 1.00 21.86 135 LYS A C 1
ATOM 718 O O . LYS A 1 90 ? -26.183 -15.421 -16.585 1.00 22.96 135 LYS A O 1
ATOM 724 N N . MET A 1 91 ? -27.270 -16.339 -18.319 1.00 17.15 136 MET A N 1
ATOM 725 C CA . MET A 1 91 ? -27.678 -17.516 -17.563 1.00 24.29 136 MET A CA 1
ATOM 726 C C . MET A 1 91 ? -26.774 -18.724 -17.810 1.00 19.56 136 MET A C 1
ATOM 727 O O . MET A 1 91 ? -27.072 -19.817 -17.324 1.00 31.24 136 MET A O 1
ATOM 732 N N . ARG A 1 92 ? -25.663 -18.546 -18.521 1.00 16.78 137 ARG A N 1
ATOM 733 C CA . ARG A 1 92 ? -24.735 -19.640 -18.768 1.00 19.75 137 ARG A CA 1
ATOM 734 C C . ARG A 1 92 ? -23.913 -19.938 -17.506 1.00 17.25 137 ARG A C 1
ATOM 735 O O . ARG A 1 92 ? -23.709 -19.055 -16.665 1.00 15.46 137 ARG A O 1
ATOM 743 N N . PRO A 1 93 ? -23.465 -21.185 -17.331 1.00 18.20 138 PRO A N 1
ATOM 744 C CA . PRO A 1 93 ? -22.558 -21.501 -16.220 1.00 15.06 138 PRO A CA 1
ATOM 745 C C . PRO A 1 93 ? -21.364 -20.563 -16.188 1.00 13.75 138 PRO A C 1
ATOM 746 O O . PRO A 1 93 ? -20.854 -20.139 -17.226 1.00 14.89 138 PRO A O 1
ATOM 750 N N . LEU A 1 94 ? -20.931 -20.234 -14.971 1.00 14.06 139 LEU A N 1
ATOM 751 C CA . LEU A 1 94 ? -19.860 -19.260 -14.795 1.00 12.84 139 LEU A CA 1
ATOM 752 C C . LEU A 1 94 ? -18.582 -19.693 -15.503 1.00 11.20 139 LEU A C 1
ATOM 753 O O . LEU A 1 94 ? -17.884 -18.865 -16.099 1.00 13.18 139 LEU A O 1
ATOM 758 N N . SER A 1 95 ? -18.253 -20.988 -15.462 1.00 15.52 140 SER A N 1
ATOM 759 C CA . SER A 1 95 ? -16.995 -21.411 -16.066 1.00 14.63 140 SER A CA 1
ATOM 760 C C . SER A 1 95 ? -16.942 -21.072 -17.550 1.00 15.11 140 SER A C 1
ATOM 761 O O . SER A 1 95 ? -15.870 -20.738 -18.067 1.00 17.27 140 SER A O 1
ATOM 764 N N . GLY A 1 96 ? -18.083 -21.121 -18.240 1.00 15.48 141 GLY A N 1
ATOM 765 C CA . GLY A 1 96 ? -18.092 -20.770 -19.653 1.00 15.34 141 GLY A CA 1
ATOM 766 C C . GLY A 1 96 ? -17.918 -19.282 -19.875 1.00 14.16 141 GLY A C 1
ATOM 767 O O . GLY A 1 96 ? -17.235 -18.857 -20.815 1.00 14.97 141 GLY A O 1
ATOM 768 N N . LEU A 1 97 ? -18.531 -18.468 -19.013 1.00 11.05 142 LEU A N 1
ATOM 769 C CA . LEU A 1 97 ? -18.317 -17.028 -19.081 1.00 9.60 142 LEU A CA 1
ATOM 770 C C . LEU A 1 97 ? -16.860 -16.675 -18.819 1.00 12.17 142 LEU A C 1
ATOM 771 O O . LEU A 1 97 ? -16.344 -15.700 -19.379 1.00 11.64 142 LEU A O 1
ATOM 776 N N . MET A 1 98 ? -16.172 -17.459 -17.985 1.00 11.19 143 MET A N 1
ATOM 777 C CA . MET A 1 98 ? -14.774 -17.148 -17.722 1.00 11.64 143 MET A CA 1
ATOM 778 C C . MET A 1 98 ? -13.906 -17.428 -18.939 1.00 13.45 143 MET A C 1
ATOM 779 O O . MET A 1 98 ? -12.910 -16.728 -19.156 1.00 12.26 143 MET A O 1
ATOM 784 N N . GLU A 1 99 ? -14.272 -18.423 -19.756 1.00 13.75 144 GLU A N 1
ATOM 785 C CA . GLU A 1 99 ? -13.585 -18.608 -21.034 1.00 13.76 144 GLU A CA 1
ATOM 786 C C . GLU A 1 99 ? -13.770 -17.395 -21.937 1.00 10.78 144 GLU A C 1
ATOM 787 O O . GLU A 1 99 ? -12.834 -16.973 -22.627 1.00 13.39 144 GLU A O 1
ATOM 793 N N . THR A 1 100 ? -14.972 -16.816 -21.943 1.00 9.67 145 THR A N 1
ATOM 794 C CA . THR A 1 100 ? -15.191 -15.612 -22.735 1.00 8.84 145 THR A CA 1
ATOM 795 C C . THR A 1 100 ? -14.364 -14.447 -22.204 1.00 11.16 145 THR A C 1
ATOM 796 O O . THR A 1 100 ? -13.806 -13.665 -22.982 1.00 9.57 145 THR A O 1
ATOM 800 N N . ALA A 1 101 ? -14.241 -14.330 -20.877 1.00 8.37 146 ALA A N 1
ATOM 801 C CA . ALA A 1 101 ? -13.391 -13.276 -20.324 1.00 8.15 146 ALA A CA 1
ATOM 802 C C . ALA A 1 101 ? -11.949 -13.429 -20.799 1.00 9.21 146 ALA A C 1
ATOM 803 O O . ALA A 1 101 ? -11.296 -12.440 -21.160 1.00 8.71 146 ALA A O 1
ATOM 805 N N . LYS A 1 102 ? -11.446 -14.666 -20.811 1.00 11.47 147 LYS A N 1
ATOM 806 C CA . LYS A 1 102 ? -10.113 -14.920 -21.354 1.00 11.11 147 LYS A CA 1
ATOM 807 C C . LYS A 1 102 ? -10.020 -14.463 -22.804 1.00 10.83 147 LYS A C 1
ATOM 808 O O . LYS A 1 102 ? -9.017 -13.858 -23.203 1.00 11.80 147 LYS A O 1
ATOM 814 N N . GLU A 1 103 ? -11.066 -14.728 -23.605 1.00 10.72 148 GLU A N 1
ATOM 815 C CA . GLU A 1 103 ? -11.049 -14.291 -25.001 1.00 10.91 148 GLU A CA 1
ATOM 816 C C . GLU A 1 103 ? -10.990 -12.769 -25.097 1.00 10.36 148 GLU A C 1
ATOM 817 O O . GLU A 1 103 ? -10.325 -12.229 -25.990 1.00 10.40 148 GLU A O 1
ATOM 823 N N . MET A 1 104 ? -11.666 -12.064 -24.183 1.00 8.19 149 MET A N 1
ATOM 824 C CA . MET A 1 104 ? -11.586 -10.604 -24.174 1.00 7.52 149 MET A CA 1
ATOM 825 C C . MET A 1 104 ? -10.156 -10.138 -23.988 1.00 10.82 149 MET A C 1
ATOM 826 O O . MET A 1 104 ? -9.720 -9.179 -24.634 1.00 10.31 149 MET A O 1
ATOM 831 N N . THR A 1 105 ? -9.404 -10.803 -23.106 1.00 9.34 150 THR A N 1
ATOM 832 C CA . THR A 1 105 ? -8.022 -10.377 -22.907 1.00 9.58 150 THR A CA 1
ATOM 833 C C . THR A 1 105 ? -7.143 -10.729 -24.096 1.00 12.95 150 THR A C 1
ATOM 834 O O . THR A 1 105 ? -6.133 -10.055 -24.329 1.00 19.25 150 THR A O 1
ATOM 838 N N . ARG A 1 106 ? -7.506 -11.755 -24.867 1.00 10.63 151 ARG A N 1
ATOM 839 C CA . ARG A 1 106 ? -6.702 -12.106 -26.034 1.00 11.61 151 ARG A CA 1
ATOM 840 C C . ARG A 1 106 ? -6.988 -11.192 -27.223 1.00 12.91 151 ARG A C 1
ATOM 841 O O . ARG A 1 106 ? -6.059 -10.790 -27.938 1.00 13.60 151 ARG A O 1
ATOM 849 N N . GLU A 1 107 ? -8.262 -10.848 -27.452 1.00 10.50 152 GLU A N 1
ATOM 850 C CA . GLU A 1 107 ? -8.606 -10.015 -28.602 1.00 12.84 152 GLU A CA 1
ATOM 851 C C . GLU A 1 107 ? -8.366 -8.534 -28.349 1.00 11.85 152 GLU A C 1
ATOM 852 O O . GLU A 1 107 ? -8.056 -7.799 -29.298 1.00 12.35 152 GLU A O 1
ATOM 858 N N . SER A 1 108 ? -8.515 -8.074 -27.102 1.00 9.92 153 SER A N 1
ATOM 859 C CA . SER A 1 108 ? -8.225 -6.691 -26.711 1.00 8.20 153 SER A CA 1
ATOM 860 C C . SER A 1 108 ? -9.034 -5.693 -27.550 1.00 8.12 153 SER A C 1
ATOM 861 O O . SER A 1 108 ? -8.492 -4.858 -28.276 1.00 8.55 153 SER A O 1
ATOM 864 N N . LEU A 1 109 ? -10.349 -5.791 -27.419 1.00 7.83 154 LEU A N 1
ATOM 865 C CA . LEU A 1 109 ? -11.299 -4.953 -28.151 1.00 7.99 154 LEU A CA 1
ATOM 866 C C . LEU A 1 109 ? -12.194 -4.178 -27.185 1.00 7.46 154 LEU A C 1
ATOM 867 O O . LEU A 1 109 ? -12.258 -4.509 -25.991 1.00 6.98 154 LEU A O 1
ATOM 872 N N . PRO A 1 110 ? -12.917 -3.160 -27.660 1.00 7.61 155 PRO A N 1
ATOM 873 C CA . PRO A 1 110 ? -13.831 -2.422 -26.769 1.00 7.18 155 PRO A CA 1
ATOM 874 C C . PRO A 1 110 ? -14.950 -3.312 -26.241 1.00 6.85 155 PRO A C 1
ATOM 875 O O . PRO A 1 110 ? -15.328 -4.304 -26.867 1.00 7.07 155 PRO A O 1
ATOM 879 N N . ILE A 1 111 ? -15.478 -2.947 -25.074 1.00 6.61 156 ILE A N 1
ATOM 880 C CA . ILE A 1 111 ? -16.479 -3.751 -24.376 1.00 6.10 156 ILE A CA 1
ATOM 881 C C . ILE A 1 111 ? -17.575 -2.848 -23.829 1.00 5.92 156 ILE A C 1
ATOM 882 O O . ILE A 1 111 ? -17.400 -1.634 -23.696 1.00 6.22 156 ILE A O 1
ATOM 887 N N . LYS A 1 112 ? -18.722 -3.462 -23.519 1.00 6.54 157 LYS A N 1
ATOM 888 C CA . LYS A 1 112 ? -19.829 -2.728 -22.914 1.00 6.17 157 LYS A CA 1
ATOM 889 C C . LYS A 1 112 ? -20.058 -3.197 -21.479 1.00 6.56 157 LYS A C 1
ATOM 890 O O . LYS A 1 112 ? -19.194 -3.832 -20.884 1.00 7.50 157 LYS A O 1
ATOM 896 N N . CYS A 1 113 ? -21.201 -2.875 -20.892 1.00 5.24 158 CYS A N 1
ATOM 897 C CA . CYS A 1 113 ? -21.316 -3.048 -19.416 1.00 6.34 158 CYS A CA 1
ATOM 898 C C . CYS A 1 113 ? -21.347 -4.482 -18.967 1.00 5.52 158 CYS A C 1
ATOM 899 O O . CYS A 1 113 ? -20.707 -4.818 -17.968 1.00 5.94 158 CYS A O 1
ATOM 902 N N . LEU A 1 114 ? -22.051 -5.341 -19.686 1.00 6.79 159 LEU A N 1
ATOM 903 C CA . LEU A 1 114 ? -22.187 -6.729 -19.277 1.00 5.26 159 LEU A CA 1
ATOM 904 C C . LEU A 1 114 ? -20.869 -7.494 -19.435 1.00 5.55 159 LEU A C 1
ATOM 905 O O . LEU A 1 114 ? -20.459 -8.249 -18.538 1.00 6.49 159 LEU A O 1
ATOM 910 N N . GLU A 1 115 ? -20.207 -7.288 -20.581 1.00 6.28 160 GLU A N 1
ATOM 911 C CA . GLU A 1 115 ? -18.865 -7.823 -20.772 1.00 5.39 160 GLU A CA 1
ATOM 912 C C . GLU A 1 115 ? -17.936 -7.394 -19.645 1.00 5.95 160 GLU A C 1
ATOM 913 O O . GLU A 1 115 ? -17.130 -8.193 -19.160 1.00 6.69 160 GLU A O 1
ATOM 919 N N . ALA A 1 116 ? -18.042 -6.135 -19.198 1.00 5.40 161 ALA A N 1
ATOM 920 C CA . ALA A 1 116 ? -17.143 -5.665 -18.148 1.00 4.64 161 ALA A CA 1
ATOM 921 C C . ALA A 1 116 ? -17.431 -6.330 -16.807 1.00 6.25 161 ALA A C 1
ATOM 922 O O . ALA A 1 116 ? -16.516 -6.529 -16.010 1.00 6.74 161 ALA A O 1
ATOM 924 N N . VAL A 1 117 ? -18.685 -6.670 -16.531 1.00 5.20 162 VAL A N 1
ATOM 925 C CA . VAL A 1 117 ? -18.991 -7.416 -15.313 1.00 5.17 162 VAL A CA 1
ATOM 926 C C . VAL A 1 117 ? -18.307 -8.773 -15.347 1.00 6.90 162 VAL A C 1
ATOM 927 O O . VAL A 1 117 ? -17.668 -9.196 -14.375 1.00 6.89 162 VAL A O 1
ATOM 931 N N . ILE A 1 118 ? -18.432 -9.472 -16.474 1.00 6.58 163 ILE A N 1
ATOM 932 C CA . ILE A 1 118 ? -17.819 -10.793 -16.602 1.00 6.40 163 ILE A CA 1
ATOM 933 C C . ILE A 1 118 ? -16.296 -10.682 -16.508 1.00 6.27 163 ILE A C 1
ATOM 934 O O . ILE A 1 118 ? -15.638 -11.476 -15.808 1.00 6.95 163 ILE A O 1
ATOM 939 N N . LEU A 1 119 ? -15.706 -9.674 -17.181 1.00 6.15 164 LEU A N 1
ATOM 940 C CA . LEU A 1 119 ? -14.259 -9.476 -17.112 1.00 5.76 164 LEU A CA 1
ATOM 941 C C . LEU A 1 119 ? -13.814 -9.126 -15.693 1.00 5.95 164 LEU A C 1
ATOM 942 O O . LEU A 1 119 ? -12.761 -9.591 -15.231 1.00 7.85 164 LEU A O 1
ATOM 947 N N . GLY A 1 120 ? -14.620 -8.334 -14.980 1.00 5.87 165 GLY A N 1
ATOM 948 C CA . GLY A 1 120 ? -14.276 -7.977 -13.610 1.00 7.33 165 GLY A CA 1
ATOM 949 C C . GLY A 1 120 ? -14.309 -9.166 -12.670 1.00 6.14 165 GLY A C 1
ATOM 950 O O . GLY A 1 120 ? -13.478 -9.269 -11.758 1.00 7.18 165 GLY A O 1
ATOM 951 N N . ILE A 1 121 ? -15.261 -10.081 -12.881 1.00 6.80 166 ILE A N 1
ATOM 952 C CA . ILE A 1 121 ? -15.273 -11.329 -12.119 1.00 6.65 166 ILE A CA 1
ATOM 953 C C . ILE A 1 121 ? -14.003 -12.124 -12.388 1.00 7.39 166 ILE A C 1
ATOM 954 O O . ILE A 1 121 ? -13.320 -12.565 -11.460 1.00 8.21 166 ILE A O 1
ATOM 959 N N . TYR A 1 122 ? -13.667 -12.306 -13.665 1.00 7.30 167 TYR A N 1
ATOM 960 C CA . TYR A 1 122 ? -12.476 -13.071 -14.038 1.00 7.46 167 TYR A CA 1
ATOM 961 C C . TYR A 1 122 ? -11.223 -12.513 -13.381 1.00 7.97 167 TYR A C 1
ATOM 962 O O . TYR A 1 122 ? -10.403 -13.262 -12.834 1.00 9.56 167 TYR A O 1
ATOM 971 N N . LEU A 1 123 ? -11.055 -11.191 -13.430 1.00 7.25 168 LEU A N 1
ATOM 972 C CA . LEU A 1 123 ? -9.822 -10.605 -12.939 1.00 8.50 168 LEU A CA 1
ATOM 973 C C . LEU A 1 123 ? -9.766 -10.522 -11.417 1.00 8.16 168 LEU A C 1
ATOM 974 O O . LEU A 1 123 ? -8.674 -10.331 -10.871 1.00 11.89 168 LEU A O 1
ATOM 979 N N . THR A 1 124 ? -10.889 -10.684 -10.717 1.00 6.50 169 THR A N 1
ATOM 980 C CA . THR A 1 124 ? -10.868 -10.724 -9.256 1.00 7.37 169 THR A CA 1
ATOM 981 C C . THR A 1 124 ? -11.024 -12.126 -8.680 1.00 9.57 169 THR A C 1
ATOM 982 O O . THR A 1 124 ? -11.054 -12.271 -7.456 1.00 9.36 169 THR A O 1
ATOM 986 N N . ASN A 1 125 ? -11.094 -13.161 -9.521 1.00 10.02 170 ASN A N 1
ATOM 987 C CA . ASN A 1 125 ? -11.272 -14.514 -8.996 1.00 11.58 170 ASN A CA 1
ATOM 988 C C . ASN A 1 125 ? -10.107 -14.945 -8.115 1.00 10.89 170 ASN A C 1
ATOM 989 O O . ASN A 1 125 ? -10.287 -15.779 -7.210 1.00 12.29 170 ASN A O 1
ATOM 994 N N . GLY A 1 126 ? -8.913 -14.400 -8.357 1.00 10.65 171 GLY A N 1
ATOM 995 C CA . GLY A 1 126 ? -7.738 -14.790 -7.591 1.00 11.71 171 GLY A CA 1
ATOM 996 C C . GLY A 1 126 ? -7.647 -14.217 -6.189 1.00 13.34 171 GLY A C 1
ATOM 997 O O . GLY A 1 126 ? -6.750 -14.602 -5.433 1.00 15.58 171 GLY A O 1
ATOM 998 N N . GLN A 1 127 ? -8.548 -13.308 -5.808 1.00 11.27 172 GLN A N 1
ATOM 999 C CA . GLN A 1 127 ? -8.506 -12.667 -4.492 1.00 11.85 172 GLN A CA 1
ATOM 1000 C C . GLN A 1 127 ? -9.766 -13.024 -3.717 1.00 10.05 172 GLN A C 1
ATOM 1001 O O . GLN A 1 127 ? -10.784 -12.319 -3.798 1.00 11.27 172 GLN A O 1
ATOM 1007 N N . PRO A 1 128 ? -9.732 -14.091 -2.917 1.00 12.50 173 PRO A N 1
ATOM 1008 C CA . PRO A 1 128 ? -10.959 -14.554 -2.253 1.00 13.28 173 PRO A CA 1
ATOM 1009 C C . PRO A 1 128 ? -11.525 -13.579 -1.233 1.00 11.94 173 PR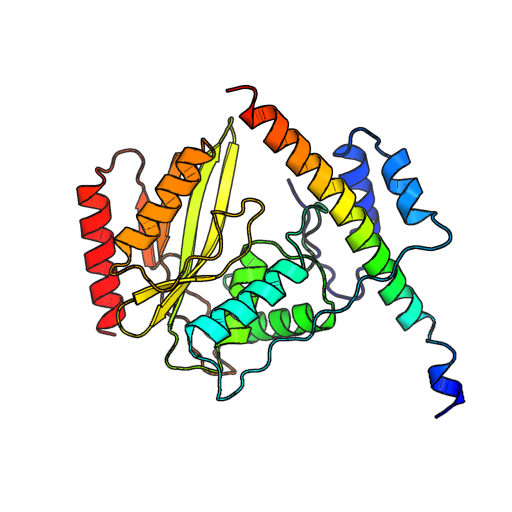O A C 1
ATOM 1010 O O . PRO A 1 128 ? -12.712 -13.693 -0.897 1.00 17.63 173 PRO A O 1
ATOM 1014 N N . SER A 1 129 ? -10.741 -12.617 -0.739 1.00 10.90 174 SER A N 1
ATOM 1015 C CA . SER A 1 129 ? -11.306 -11.647 0.192 1.00 14.88 174 SER A CA 1
ATOM 1016 C C . SER A 1 129 ? -12.196 -10.606 -0.491 1.00 11.22 174 SER A C 1
ATOM 1017 O O . SER A 1 129 ? -12.902 -9.878 0.216 1.00 13.48 174 SER A O 1
ATOM 1020 N N . ILE A 1 130 ? -12.165 -10.500 -1.823 1.00 9.14 175 ILE A N 1
ATOM 1021 C CA . ILE A 1 130 ? -13.026 -9.585 -2.577 1.00 7.15 175 ILE A CA 1
ATOM 1022 C C . ILE A 1 130 ? -14.310 -10.331 -2.908 1.00 10.42 175 ILE A C 1
ATOM 1023 O O . ILE A 1 130 ? -14.272 -11.319 -3.647 1.00 12.63 175 ILE A O 1
ATOM 1028 N N . GLU A 1 131 ? -15.443 -9.872 -2.386 1.00 7.28 176 GLU A N 1
ATOM 1029 C CA . GLU A 1 131 ? -16.712 -10.449 -2.806 1.00 8.15 176 GLU A CA 1
ATOM 1030 C C . GLU A 1 131 ? -17.284 -9.614 -3.944 1.00 7.24 176 GLU A C 1
ATOM 1031 O O . GLU A 1 131 ? -17.143 -8.386 -3.966 1.00 8.66 176 GLU A O 1
ATOM 1037 N N . ARG A 1 132 ? -17.875 -10.297 -4.924 1.00 5.88 177 ARG A N 1
ATOM 1038 C CA . ARG A 1 132 ? -18.381 -9.671 -6.141 1.00 6.14 177 ARG A CA 1
ATOM 1039 C C . ARG A 1 132 ? -19.845 -10.041 -6.310 1.00 7.52 177 ARG A C 1
ATOM 1040 O O . ARG A 1 132 ? -20.212 -11.199 -6.126 1.00 8.79 177 ARG A O 1
ATOM 1048 N N . PHE A 1 133 ? -20.669 -9.075 -6.721 1.00 6.24 178 PHE A N 1
ATOM 1049 C CA . PHE A 1 133 ? -22.072 -9.407 -6.983 1.00 5.66 178 PHE A CA 1
ATOM 1050 C C . PHE A 1 133 ? -22.646 -8.415 -7.982 1.00 7.14 178 PHE A C 1
ATOM 1051 O O . PHE A 1 133 ? -22.348 -7.223 -7.888 1.00 7.91 178 PHE A O 1
ATOM 1059 N N . PRO A 1 134 ? -23.491 -8.850 -8.915 1.00 7.37 179 PRO A N 1
ATOM 1060 C CA . PRO A 1 134 ? -24.009 -7.900 -9.910 1.00 6.20 179 PRO A CA 1
ATOM 1061 C C . PRO A 1 134 ? -25.038 -6.954 -9.319 1.00 7.92 179 PRO A C 1
ATOM 1062 O O . PRO A 1 134 ? -25.839 -7.323 -8.456 1.00 7.76 179 PRO A O 1
ATOM 1066 N N . ILE A 1 135 ? -25.002 -5.716 -9.801 1.00 6.34 180 ILE A N 1
ATOM 1067 C CA . ILE A 1 135 ? -25.997 -4.700 -9.503 1.00 5.96 180 ILE A CA 1
ATOM 1068 C C . ILE A 1 135 ? -26.547 -4.225 -10.838 1.00 8.91 180 ILE A C 1
ATOM 1069 O O . ILE A 1 135 ? -25.775 -3.820 -11.710 1.00 7.13 180 ILE A O 1
ATOM 1074 N N . SER A 1 136 ? -27.865 -4.256 -10.998 1.00 7.64 181 SER A N 1
ATOM 1075 C CA . SER A 1 136 ? -28.498 -3.884 -12.260 1.00 8.17 181 SER A CA 1
ATOM 1076 C C . SER A 1 136 ? -29.434 -2.703 -12.060 1.00 9.03 181 SER A C 1
ATOM 1077 O O . SER A 1 136 ? -30.073 -2.564 -11.011 1.00 10.39 181 SER A O 1
ATOM 1080 N N . PHE A 1 137 ? -29.517 -1.854 -13.084 1.00 8.75 182 PHE A N 1
ATOM 1081 C CA . PHE A 1 137 ? -30.451 -0.739 -13.098 1.00 8.45 182 PHE A CA 1
ATOM 1082 C C . PHE A 1 137 ? -31.234 -0.743 -14.396 1.00 10.35 182 PHE A C 1
ATOM 1083 O O . PHE A 1 137 ? -30.664 -0.906 -15.476 1.00 14.11 182 PHE A O 1
ATOM 1091 N N . LYS A 1 138 ? -32.538 -0.529 -14.292 1.00 8.41 183 LYS A N 1
ATOM 1092 C CA . LYS A 1 138 ? -33.338 -0.124 -15.438 1.00 8.72 183 LYS A CA 1
ATOM 1093 C C . LYS A 1 138 ? -33.648 1.345 -15.242 1.00 8.63 183 LYS A C 1
ATOM 1094 O O . LYS A 1 138 ? -34.175 1.723 -14.194 1.00 9.47 183 LYS A O 1
ATOM 1100 N N . THR A 1 139 ? -33.274 2.179 -16.216 1.00 8.91 184 THR A N 1
ATOM 1101 C CA . THR A 1 139 ? -33.546 3.610 -16.107 1.00 7.75 184 THR A CA 1
ATOM 1102 C C . THR A 1 139 ? -34.304 4.091 -17.330 1.00 10.55 184 THR A C 1
ATOM 1103 O O . THR A 1 139 ? -34.415 3.401 -18.344 1.00 9.75 184 THR A O 1
ATOM 1107 N N . TYR A 1 140 ? -34.850 5.293 -17.202 1.00 8.65 185 TYR A N 1
ATOM 1108 C CA . TYR A 1 140 ? -35.560 5.960 -18.279 1.00 9.29 185 TYR A CA 1
ATOM 1109 C C . TYR A 1 140 ? -34.848 7.269 -18.585 1.00 9.36 185 TYR A C 1
ATOM 1110 O O . TYR A 1 140 ? -34.482 8.012 -17.666 1.00 10.67 185 TYR A O 1
ATOM 1119 N N . PHE A 1 141 ? -34.668 7.563 -19.875 1.00 9.66 186 PHE A N 1
ATOM 1120 C CA . PHE A 1 141 ? -34.024 8.803 -20.294 1.00 9.87 186 PHE A CA 1
ATOM 1121 C C . PHE A 1 141 ? -34.546 9.209 -21.662 1.00 12.59 186 PHE A C 1
ATOM 1122 O O . PHE A 1 141 ? -34.414 8.446 -22.621 1.00 12.74 186 PHE A O 1
ATOM 1130 N N . SER A 1 142 ? -35.119 10.408 -21.751 1.00 12.16 187 SER A N 1
ATOM 1131 C CA . SER A 1 142 ? -35.416 11.053 -23.030 1.00 15.11 187 SER A CA 1
ATOM 1132 C C . SER A 1 142 ? -36.351 10.219 -23.894 1.00 15.48 187 SER A C 1
ATOM 1133 O O . SER A 1 142 ? -36.312 10.292 -25.123 1.00 18.54 187 SER A O 1
ATOM 1136 N N . GLY A 1 143 ? -37.206 9.431 -23.263 1.00 12.97 188 GLY A N 1
ATOM 1137 C CA . GLY A 1 143 ? -38.202 8.664 -23.975 1.00 17.56 188 GLY A CA 1
ATOM 1138 C C . GLY A 1 143 ? -37.902 7.191 -24.100 1.00 17.12 188 GLY A C 1
ATOM 1139 O O . GLY A 1 143 ? -38.780 6.434 -24.535 1.00 23.51 188 GLY A O 1
ATOM 1140 N N . ASN A 1 144 ? -36.702 6.756 -23.739 1.00 14.05 189 ASN A N 1
ATOM 1141 C CA . ASN A 1 144 ? -36.352 5.356 -23.904 1.00 14.39 189 ASN A CA 1
ATOM 1142 C C . ASN A 1 144 ? -35.845 4.782 -22.591 1.00 12.38 189 ASN A C 1
ATOM 1143 O O . ASN A 1 144 ? -35.515 5.509 -21.648 1.00 12.54 189 ASN A O 1
ATOM 1148 N N . TYR A 1 145 ? -35.863 3.458 -22.516 1.00 10.22 190 TYR A N 1
ATOM 1149 C CA . TYR A 1 145 ? -35.446 2.734 -21.328 1.00 9.68 190 TYR A CA 1
ATOM 1150 C C . TYR A 1 145 ? -34.101 2.082 -21.585 1.00 12.44 190 TYR A C 1
ATOM 1151 O O . TYR A 1 145 ? -33.832 1.608 -22.695 1.00 14.69 190 TYR A O 1
ATOM 1160 N N . PHE A 1 146 ? -33.262 2.069 -20.555 1.00 10.18 191 PHE A N 1
ATOM 1161 C CA . PHE A 1 146 ? -31.902 1.568 -20.659 1.00 9.22 191 PHE A CA 1
ATOM 1162 C C . PHE A 1 146 ? -31.617 0.615 -19.518 1.00 8.61 191 PHE A C 1
ATOM 1163 O O . PHE A 1 146 ? -32.015 0.854 -18.374 1.00 11.73 191 PHE A O 1
ATOM 1171 N N . HIS A 1 147 ? -30.930 -0.470 -19.840 1.00 9.30 192 HIS A N 1
ATOM 1172 C CA . HIS A 1 147 ? -30.509 -1.446 -18.853 1.00 10.59 192 HIS A CA 1
ATOM 1173 C C . HIS A 1 147 ? -29.008 -1.335 -18.651 1.00 10.16 192 HIS A C 1
ATOM 1174 O O . HIS A 1 147 ? -28.249 -1.094 -19.594 1.00 12.47 192 HIS A O 1
ATOM 1181 N N . HIS A 1 148 ? -28.588 -1.471 -17.408 1.00 7.46 193 HIS A N 1
ATOM 1182 C CA . HIS A 1 148 ? -27.186 -1.304 -17.088 1.00 5.91 193 HIS A CA 1
ATOM 1183 C C . HIS A 1 148 ? -26.853 -2.233 -15.938 1.00 7.34 193 HIS A C 1
ATOM 1184 O O . HIS A 1 148 ? -27.651 -2.398 -15.015 1.00 12.13 193 HIS A O 1
ATOM 1191 N N . VAL A 1 149 ? -25.674 -2.838 -15.993 1.00 6.54 194 VAL A N 1
ATOM 1192 C CA . VAL A 1 149 ? -25.185 -3.684 -14.916 1.00 5.61 194 VAL A CA 1
ATOM 1193 C C . VAL A 1 149 ? -23.750 -3.281 -14.603 1.00 5.37 194 VAL A C 1
ATOM 1194 O O . VAL A 1 149 ? -22.998 -2.858 -15.489 1.00 6.97 194 VAL A O 1
ATOM 1198 N N . VAL A 1 150 ? -23.411 -3.337 -13.320 1.00 5.47 195 VAL A N 1
ATOM 1199 C CA . VAL A 1 150 ? -22.057 -3.140 -12.838 1.00 5.61 195 VAL A CA 1
ATOM 1200 C C . VAL A 1 150 ? -21.753 -4.275 -11.872 1.00 4.63 195 VAL A C 1
ATOM 1201 O O . VAL A 1 150 ? -22.645 -5.017 -11.452 1.00 5.46 195 VAL A O 1
ATOM 1205 N N . LEU A 1 151 ? -20.474 -4.414 -11.520 1.00 5.27 196 LEU A N 1
ATOM 1206 C CA . LEU A 1 151 ? -20.061 -5.432 -10.558 1.00 5.10 196 LEU A CA 1
ATOM 1207 C C . LEU A 1 151 ? -19.899 -4.774 -9.194 1.00 6.17 196 LEU A C 1
ATOM 1208 O O . LEU A 1 151 ? -18.923 -4.061 -8.950 1.00 7.42 196 LEU A O 1
ATOM 1213 N N . GLY A 1 152 ? -20.866 -5.009 -8.307 1.00 5.21 197 GLY A N 1
ATOM 1214 C CA . GLY A 1 152 ? -20.690 -4.603 -6.924 1.00 5.27 197 GLY A CA 1
ATOM 1215 C C . GLY A 1 152 ? -19.543 -5.353 -6.273 1.00 6.50 197 GLY A C 1
ATOM 1216 O O . GLY A 1 152 ? -19.264 -6.513 -6.585 1.00 6.55 197 GLY A O 1
ATOM 1217 N N . ILE A 1 153 ? -18.854 -4.663 -5.368 1.00 5.48 198 ILE A N 1
ATOM 1218 C CA . ILE A 1 153 ? -17.699 -5.198 -4.647 1.00 5.56 198 ILE A CA 1
ATOM 1219 C C . ILE A 1 153 ? -17.957 -5.012 -3.160 1.00 6.11 198 ILE A C 1
ATOM 1220 O O . ILE A 1 153 ? -18.396 -3.937 -2.742 1.00 7.95 198 ILE A O 1
ATOM 1225 N N . TYR A 1 154 ? -17.697 -6.053 -2.367 1.00 6.40 199 TYR A N 1
ATOM 1226 C CA . TYR A 1 154 ? -17.696 -5.952 -0.911 1.00 8.05 199 TYR A CA 1
ATOM 1227 C C . TYR A 1 154 ? -16.353 -6.436 -0.398 1.00 9.10 199 TYR A C 1
ATOM 1228 O O . TYR A 1 154 ? -15.890 -7.516 -0.779 1.00 9.16 199 TYR A O 1
ATOM 1237 N N . CYS A 1 155 ? -15.732 -5.652 0.476 1.00 7.33 200 CYS A N 1
ATOM 1238 C CA . CYS A 1 155 ? -14.525 -6.130 1.133 1.00 8.59 200 CYS A CA 1
ATOM 1239 C C . CYS A 1 155 ? -14.324 -5.370 2.434 1.00 9.64 200 CYS A C 1
ATOM 1240 O O . CYS A 1 155 ? -14.367 -4.135 2.446 1.00 9.17 200 CYS A O 1
ATOM 1243 N N . ASN A 1 156 ? -14.117 -6.110 3.524 1.00 10.02 201 ASN A N 1
ATOM 1244 C CA . ASN A 1 156 ? -13.734 -5.528 4.812 1.00 9.93 201 ASN A CA 1
ATOM 1245 C C . ASN A 1 156 ? -14.665 -4.401 5.255 1.00 11.09 201 ASN A C 1
ATOM 1246 O O . ASN A 1 156 ? -14.220 -3.346 5.708 1.00 13.33 201 ASN A O 1
ATOM 1251 N N . GLY A 1 157 ? -15.969 -4.634 5.151 1.00 11.09 202 GLY A N 1
ATOM 1252 C CA . GLY A 1 157 ? -16.919 -3.654 5.658 1.00 13.76 202 GLY A CA 1
ATOM 1253 C C . GLY A 1 157 ? -17.181 -2.479 4.742 1.00 14.40 202 GLY A C 1
ATOM 1254 O O . GLY A 1 157 ? -17.816 -1.505 5.165 1.00 16.28 202 GLY A O 1
ATOM 1255 N N . ARG A 1 158 ? -16.710 -2.525 3.506 1.00 9.91 203 ARG A N 1
ATOM 1256 C CA . ARG A 1 158 ? -16.950 -1.446 2.562 1.00 8.68 203 ARG A CA 1
ATOM 1257 C C . ARG A 1 158 ? -17.510 -1.996 1.260 1.00 8.95 203 ARG A C 1
ATOM 1258 O O . ARG A 1 158 ? -17.261 -3.149 0.893 1.00 9.10 203 ARG A O 1
ATOM 1266 N N . TYR A 1 159 ? -18.275 -1.150 0.575 1.00 7.65 204 TYR A N 1
ATOM 1267 C CA . TYR A 1 159 ? -18.822 -1.441 -0.744 1.00 8.34 204 TYR A CA 1
ATOM 1268 C C . TYR A 1 159 ? -18.218 -0.513 -1.791 1.00 9.34 204 TYR A C 1
ATOM 1269 O O . TYR A 1 159 ? -17.864 0.633 -1.501 1.00 8.64 204 TYR A O 1
ATOM 1278 N N . GLY A 1 160 ? -18.089 -1.038 -3.004 1.00 8.13 205 GLY A N 1
ATOM 1279 C CA . GLY A 1 160 ? -17.623 -0.295 -4.153 1.00 8.47 205 GLY A CA 1
ATOM 1280 C C . GLY A 1 160 ? -18.132 -0.982 -5.401 1.00 6.41 205 GLY A C 1
ATOM 1281 O O . GLY A 1 160 ? -19.033 -1.823 -5.336 1.00 5.97 205 GLY A O 1
ATOM 1282 N N . SER A 1 161 ? -17.561 -0.610 -6.549 1.00 6.33 206 SER A N 1
ATOM 1283 C CA . SER A 1 161 ? -17.997 -1.249 -7.791 1.00 5.99 206 SER A CA 1
ATOM 1284 C C . SER A 1 161 ? -16.938 -1.137 -8.873 1.00 7.41 206 SER A C 1
ATOM 1285 O O . SER A 1 161 ? -16.108 -0.225 -8.867 1.00 8.03 206 SER A O 1
ATOM 1288 N N . LEU A 1 162 ? -16.998 -2.089 -9.803 1.00 5.96 207 LEU A N 1
ATOM 1289 C CA . LEU A 1 162 ? -16.254 -2.080 -11.055 1.00 5.98 207 LEU A CA 1
ATOM 1290 C C . LEU A 1 162 ? -17.263 -2.097 -12.188 1.00 7.51 207 LEU A C 1
ATOM 1291 O O . LEU A 1 162 ? -18.348 -2.661 -12.039 1.00 8.43 207 LEU A O 1
ATOM 1296 N N . GLY A 1 163 ? -16.900 -1.547 -13.343 1.00 7.22 208 GLY A N 1
ATOM 1297 C CA . GLY A 1 163 ? -17.774 -1.722 -14.488 1.00 8.64 208 GLY A CA 1
ATOM 1298 C C . GLY A 1 163 ? -17.328 -0.889 -15.669 1.00 7.35 208 GLY A C 1
ATOM 1299 O O . GLY A 1 163 ? -16.269 -0.264 -15.643 1.00 8.09 208 GLY A O 1
ATOM 1300 N N . MET A 1 164 ? -18.167 -0.888 -16.706 1.00 5.39 209 MET A N 1
ATOM 1301 C CA . MET A 1 164 ? -17.950 -0.006 -17.844 1.00 5.78 209 MET A CA 1
ATOM 1302 C C . MET A 1 164 ? -19.261 0.644 -18.249 1.00 7.68 209 MET A C 1
ATOM 1303 O O . MET A 1 164 ? -20.317 0.004 -18.228 1.00 9.64 209 MET A O 1
ATOM 1308 N N . SER A 1 165 ? -19.177 1.911 -18.635 1.00 7.22 210 SER A N 1
ATOM 1309 C CA . SER A 1 165 ? -20.350 2.674 -19.026 1.00 7.69 210 SER A CA 1
ATOM 1310 C C . SER A 1 165 ? -19.894 3.733 -20.013 1.00 5.85 210 SER A C 1
ATOM 1311 O O . SER A 1 165 ? -18.724 4.134 -20.023 1.00 8.27 210 SER A O 1
ATOM 1314 N N . ARG A 1 166 ? -20.830 4.197 -20.843 1.00 7.74 211 ARG A N 1
ATOM 1315 C CA . ARG A 1 166 ? -20.543 5.377 -21.643 1.00 8.74 211 ARG A CA 1
ATOM 1316 C C . ARG A 1 166 ? -20.448 6.633 -20.783 1.00 9.76 211 ARG A C 1
ATOM 1317 O O . ARG A 1 166 ? -19.861 7.622 -21.230 1.00 12.67 211 ARG A O 1
ATOM 1325 N N . ARG A 1 167 ? -20.974 6.601 -19.557 1.00 9.42 212 ARG A N 1
ATOM 1326 C CA . ARG A 1 167 ? -20.921 7.732 -18.634 1.00 9.94 212 ARG A CA 1
ATOM 1327 C C . ARG A 1 167 ? -19.938 7.446 -17.506 1.00 10.83 212 ARG A C 1
ATOM 1328 O O . ARG A 1 167 ? -19.981 6.376 -16.885 1.00 10.17 212 ARG A O 1
ATOM 1336 N N . ALA A 1 168 ? -19.084 8.426 -17.211 1.00 11.33 213 ALA A N 1
ATOM 1337 C CA . ALA A 1 168 ? -18.003 8.201 -16.260 1.00 11.26 213 ALA A CA 1
ATOM 1338 C C . ALA A 1 168 ? -18.508 7.891 -14.858 1.00 8.68 213 ALA A C 1
ATOM 1339 O O . ALA A 1 168 ? -17.815 7.200 -14.099 1.00 12.44 213 ALA A O 1
ATOM 1341 N N . GLU A 1 169 ? -19.678 8.411 -14.478 1.00 10.61 214 GLU A N 1
ATOM 1342 C CA . GLU A 1 169 ? -20.167 8.246 -13.114 1.00 9.90 214 GLU A CA 1
ATOM 1343 C C . GLU A 1 169 ? -21.063 7.027 -12.935 1.00 9.64 214 GLU A C 1
ATOM 1344 O O . GLU A 1 169 ? -21.679 6.878 -11.879 1.00 9.25 214 GLU A O 1
ATOM 1350 N N . LEU A 1 170 ? -21.141 6.139 -13.931 1.00 7.12 215 LEU A N 1
ATOM 1351 C CA . LEU A 1 170 ? -21.998 4.958 -13.832 1.00 7.15 215 LEU A CA 1
ATOM 1352 C C . LEU A 1 170 ? -21.185 3.670 -13.883 1.00 8.97 215 LEU A C 1
ATOM 1353 O O . LEU A 1 170 ? -21.645 2.655 -14.417 1.00 9.90 215 LEU A O 1
ATOM 1358 N N . MET A 1 171 ? -19.967 3.682 -13.355 1.00 7.90 216 MET A N 1
ATOM 1359 C CA . MET A 1 171 ? -19.162 2.466 -13.477 1.00 8.03 216 MET A CA 1
ATOM 1360 C C . MET A 1 171 ? -18.383 2.222 -12.184 1.00 8.54 216 MET A C 1
ATOM 1361 O O . MET A 1 171 ? -18.974 1.718 -11.228 1.00 10.49 216 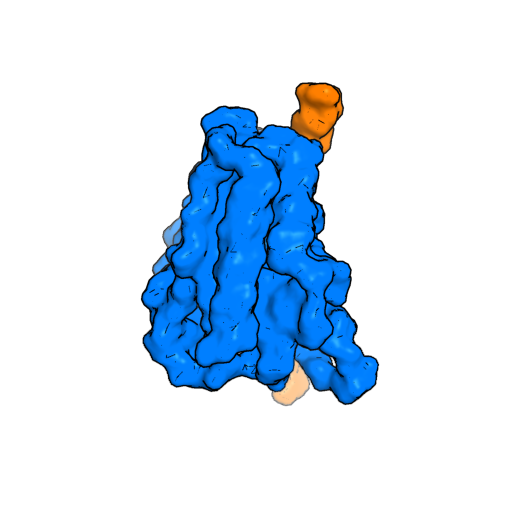MET A O 1
ATOM 1366 N N . ASP A 1 172 ? -17.092 2.554 -12.131 1.00 7.73 217 ASP A N 1
ATOM 1367 C CA . ASP A 1 172 ? -16.309 2.291 -10.929 1.00 8.76 217 ASP A CA 1
ATOM 1368 C C . ASP A 1 172 ? -16.661 3.275 -9.817 1.00 9.43 217 ASP A C 1
ATOM 1369 O O . ASP A 1 172 ? -16.865 4.472 -10.055 1.00 11.10 217 ASP A O 1
ATOM 1374 N N . LYS A 1 173 ? -16.740 2.754 -8.594 1.00 8.72 218 LYS A N 1
ATOM 1375 C CA . LYS A 1 173 ? -16.944 3.541 -7.392 1.00 7.57 218 LYS A CA 1
ATOM 1376 C C . LYS A 1 173 ? -15.963 3.052 -6.343 1.00 10.69 218 LYS A C 1
ATOM 1377 O O . LYS A 1 173 ? -15.751 1.841 -6.203 1.00 10.66 218 LYS A O 1
ATOM 1383 N N . PRO A 1 174 ? -15.349 3.967 -5.607 1.00 10.83 219 PRO A N 1
ATOM 1384 C CA . PRO A 1 174 ? -14.324 3.580 -4.641 1.00 12.04 219 PRO A CA 1
ATOM 1385 C C . PRO A 1 174 ? -14.891 2.735 -3.516 1.00 10.17 219 PRO A C 1
ATOM 1386 O O . PRO A 1 174 ? -16.078 2.782 -3.185 1.00 11.50 219 PRO A O 1
ATOM 1390 N N . LEU A 1 175 ? -13.994 1.969 -2.905 1.00 12.49 220 LEU A N 1
ATOM 1391 C CA . LEU A 1 175 ? -14.348 1.039 -1.846 1.00 14.38 220 LEU A CA 1
ATOM 1392 C C . LEU A 1 175 ? -14.401 1.793 -0.516 1.00 13.12 220 LEU A C 1
ATOM 1393 O O . LEU A 1 175 ? -13.626 1.560 0.416 1.00 20.66 220 LEU A O 1
ATOM 1398 N N . THR A 1 176 ? -15.326 2.760 -0.469 1.00 14.14 221 THR A N 1
ATOM 1399 C CA . THR A 1 176 ? -15.474 3.652 0.662 1.00 15.93 221 THR A CA 1
ATOM 1400 C C . THR A 1 176 ? -16.918 3.801 1.121 1.00 13.53 221 THR A C 1
ATOM 1401 O O . THR A 1 176 ? -17.183 4.599 2.025 1.00 18.65 221 THR A O 1
ATOM 1405 N N . PHE A 1 177 ? -17.857 3.053 0.541 1.00 11.43 222 PHE A N 1
ATOM 1406 C CA . PHE A 1 177 ? -19.244 3.130 0.962 1.00 12.20 222 PHE A CA 1
ATOM 1407 C C . PHE A 1 177 ? -19.484 2.218 2.157 1.00 13.18 222 PHE A C 1
ATOM 1408 O O . PHE A 1 177 ? -19.138 1.033 2.131 1.00 13.69 222 PHE A O 1
ATOM 1416 N N . ARG A 1 178 ? -20.033 2.791 3.226 1.00 13.27 223 ARG A N 1
ATOM 1417 C CA . ARG A 1 178 ? -20.206 2.045 4.464 1.00 14.33 223 ARG A CA 1
ATOM 1418 C C . ARG A 1 178 ? -21.377 1.078 4.407 1.00 14.66 223 ARG A C 1
ATOM 1419 O O . ARG A 1 178 ? -21.437 0.157 5.232 1.00 15.96 223 ARG A O 1
ATOM 1427 N N . THR A 1 179 ? -22.320 1.286 3.485 1.00 15.08 224 THR A N 1
ATOM 1428 C CA . THR A 1 179 ? -23.478 0.414 3.332 1.00 13.47 224 THR A CA 1
ATOM 1429 C C . THR A 1 179 ? -23.757 0.196 1.854 1.00 12.67 224 THR A C 1
ATOM 1430 O O . THR A 1 179 ? -23.376 0.997 0.998 1.00 11.80 224 THR A O 1
ATOM 1434 N N . LEU A 1 180 ? -24.459 -0.897 1.565 1.00 12.31 225 LEU A N 1
ATOM 1435 C CA . LEU A 1 180 ? -24.904 -1.127 0.197 1.00 12.72 225 LEU A CA 1
ATOM 1436 C C . LEU A 1 180 ? -25.822 -0.002 -0.267 1.00 11.55 225 LEU A C 1
ATOM 1437 O O . LEU A 1 180 ? -25.700 0.469 -1.403 1.00 10.11 225 LEU A O 1
ATOM 1442 N N . SER A 1 181 ? -26.737 0.452 0.602 1.00 12.85 226 SER A N 1
ATOM 1443 C CA . SER A 1 181 ? -27.628 1.546 0.220 1.00 11.31 226 SER A CA 1
ATOM 1444 C C . SER A 1 181 ? -26.851 2.785 -0.198 1.00 13.00 226 SER A C 1
ATOM 1445 O O . SER A 1 181 ? -27.222 3.449 -1.169 1.00 12.55 226 SER A O 1
ATOM 1448 N N . ASP A 1 182 ? -25.773 3.123 0.514 1.00 11.41 227 ASP A N 1
ATOM 1449 C CA . ASP A 1 182 ? -25.037 4.329 0.145 1.00 15.25 227 ASP A CA 1
ATOM 1450 C C . ASP A 1 182 ? -24.460 4.205 -1.265 1.00 11.29 227 ASP A C 1
ATOM 1451 O O . ASP A 1 182 ? -24.444 5.181 -2.026 1.00 12.28 227 ASP A O 1
ATOM 1456 N N . LEU A 1 183 ? -23.987 3.009 -1.633 1.00 9.64 228 LEU A N 1
ATOM 1457 C CA . LEU A 1 183 ? -23.532 2.774 -3.002 1.00 9.21 228 LEU A CA 1
ATOM 1458 C C . LEU A 1 183 ? -24.675 2.928 -4.002 1.00 10.77 228 LEU A C 1
ATOM 1459 O O . LEU A 1 183 ? -24.531 3.605 -5.031 1.00 9.36 228 LEU A O 1
ATOM 1464 N N . ILE A 1 184 ? -25.819 2.291 -3.724 1.00 9.17 229 ILE A N 1
ATOM 1465 C CA . ILE A 1 184 ? -26.937 2.348 -4.664 1.00 8.18 229 ILE A CA 1
ATOM 1466 C C . ILE A 1 184 ? -27.417 3.783 -4.838 1.00 10.20 229 ILE A C 1
ATOM 1467 O O . ILE A 1 184 ? -27.696 4.223 -5.958 1.00 9.93 229 ILE A O 1
ATOM 1472 N N . PHE A 1 185 ? -27.501 4.542 -3.741 1.00 11.23 230 PHE A N 1
ATOM 1473 C CA . PHE A 1 185 ? -27.974 5.918 -3.855 1.00 12.07 230 PHE A CA 1
ATOM 1474 C C . PHE A 1 185 ? -26.958 6.810 -4.562 1.00 11.93 230 PHE A C 1
ATOM 1475 O O . PHE A 1 185 ? -27.342 7.798 -5.197 1.00 13.09 230 PHE A O 1
ATOM 1483 N N . ASP A 1 186 ? -25.666 6.492 -4.465 1.00 11.06 231 ASP A N 1
ATOM 1484 C CA . ASP A 1 186 ? -24.694 7.213 -5.280 1.00 11.39 231 ASP A CA 1
ATOM 1485 C C . ASP A 1 186 ? -24.968 6.983 -6.765 1.00 9.87 231 ASP A C 1
ATOM 1486 O O . ASP A 1 186 ? -24.961 7.932 -7.557 1.00 11.16 231 ASP A O 1
ATOM 1491 N N . PHE A 1 187 ? -25.227 5.733 -7.162 1.00 8.95 232 PHE A N 1
ATOM 1492 C CA . PHE A 1 187 ? -25.630 5.489 -8.548 1.00 7.47 232 PHE A CA 1
ATOM 1493 C C . PHE A 1 187 ? -26.900 6.247 -8.899 1.00 8.25 232 PHE A C 1
ATOM 1494 O O . PHE A 1 187 ? -26.991 6.844 -9.977 1.00 8.80 232 PHE A O 1
ATOM 1502 N N . GLU A 1 188 ? -27.906 6.220 -8.022 1.00 9.64 233 GLU A N 1
ATOM 1503 C CA . GLU A 1 188 ? -29.139 6.926 -8.353 1.00 9.59 233 GLU A CA 1
ATOM 1504 C C . GLU A 1 188 ? -28.879 8.415 -8.538 1.00 10.83 233 GLU A C 1
ATOM 1505 O O . GLU A 1 188 ? -29.392 9.028 -9.478 1.00 11.45 233 GLU A O 1
ATOM 1511 N N . ASP A 1 189 ? -28.082 9.016 -7.648 1.00 11.05 234 ASP A N 1
ATOM 1512 C CA . ASP A 1 189 ? -27.797 10.441 -7.789 1.00 12.62 234 ASP A CA 1
ATOM 1513 C C . ASP A 1 189 ? -26.969 10.724 -9.039 1.00 10.80 234 ASP A C 1
ATOM 1514 O O . ASP A 1 189 ? -27.160 11.767 -9.678 1.00 12.14 234 ASP A O 1
ATOM 1519 N N . SER A 1 190 ? -26.066 9.807 -9.408 1.00 9.71 235 SER A N 1
ATOM 1520 C CA . SER A 1 190 ? -25.322 9.951 -10.657 1.00 9.57 235 SER A CA 1
ATOM 1521 C C . SER A 1 190 ? -26.264 9.929 -11.853 1.00 9.42 235 SER A C 1
ATOM 1522 O O . SER A 1 190 ? -26.167 10.764 -12.757 1.00 11.54 235 SER A O 1
ATOM 1525 N N . TYR A 1 191 ? -27.189 8.963 -11.870 1.00 9.05 236 TYR A N 1
ATOM 1526 C CA . TYR A 1 191 ? -28.170 8.892 -12.942 1.00 9.26 236 TYR A CA 1
ATOM 1527 C C . TYR A 1 191 ? -29.004 10.164 -13.018 1.00 10.63 236 TYR A C 1
ATOM 1528 O O . TYR A 1 191 ? -29.289 10.667 -14.113 1.00 11.22 236 TYR A O 1
ATOM 1537 N N . LYS A 1 192 ? -29.418 10.690 -11.863 1.00 11.38 237 LYS A N 1
ATOM 1538 C CA . LYS A 1 192 ? -30.253 11.884 -11.879 1.00 12.98 237 LYS A CA 1
ATOM 1539 C C . LYS A 1 192 ? -29.486 13.087 -12.422 1.00 13.62 237 LYS A C 1
ATOM 1540 O O . LYS A 1 192 ? -30.065 13.927 -13.123 1.00 14.82 237 LYS A O 1
ATOM 1546 N N . LYS A 1 193 ? -28.179 13.167 -12.159 1.00 13.04 238 LYS A N 1
ATOM 1547 C CA . LYS A 1 193 ? -27.412 14.261 -12.743 1.00 13.93 238 LYS A CA 1
ATOM 1548 C C . LYS A 1 193 ? -27.352 14.155 -14.265 1.00 13.65 238 LYS A C 1
ATOM 1549 O O . LYS A 1 193 ? -27.281 15.182 -14.955 1.00 16.58 238 LYS A O 1
ATOM 1555 N N . TYR A 1 194 ? -27.404 12.933 -14.805 1.00 10.61 239 TYR A N 1
ATOM 1556 C CA . TYR A 1 194 ? -27.498 12.690 -16.238 1.00 10.59 239 TYR A CA 1
ATOM 1557 C C . TYR A 1 194 ? -28.936 12.748 -16.754 1.00 13.28 239 TYR A C 1
ATOM 1558 O O . TYR A 1 194 ? -29.176 12.416 -17.921 1.00 13.78 239 TYR A O 1
ATOM 1567 N N . LEU A 1 195 ? -29.889 13.149 -15.907 1.00 12.80 240 LEU A N 1
ATOM 1568 C CA . LEU A 1 195 ? -31.296 13.328 -16.270 1.00 12.05 240 LEU A CA 1
ATOM 1569 C C . LEU A 1 195 ? -31.997 12.002 -16.568 1.00 10.44 240 LEU A C 1
ATOM 1570 O O . LEU A 1 195 ? -33.056 11.983 -17.222 1.00 13.09 240 LEU A O 1
ATOM 1575 N N . HIS A 1 196 ? -31.447 10.896 -16.062 1.00 9.87 241 HIS A N 1
ATOM 1576 C CA . HIS A 1 196 ? -32.134 9.612 -16.052 1.00 10.09 241 HIS A CA 1
ATOM 1577 C C . HIS A 1 196 ? -33.036 9.531 -14.832 1.00 13.68 241 HIS A C 1
ATOM 1578 O O . HIS A 1 196 ? -32.791 10.180 -13.817 1.00 17.00 241 HIS A O 1
ATOM 1585 N N . THR A 1 197 ? -34.068 8.703 -14.929 1.00 9.86 242 THR A N 1
ATOM 1586 C CA . THR A 1 197 ? -34.883 8.322 -13.784 1.00 10.73 242 THR A CA 1
ATOM 1587 C C . THR A 1 197 ? -34.723 6.826 -13.562 1.00 11.98 242 THR A C 1
ATOM 1588 O O . THR A 1 197 ? -34.912 6.043 -14.496 1.00 11.61 242 THR A O 1
ATOM 1592 N N . VAL A 1 198 ? -34.398 6.420 -12.336 1.00 10.18 243 VAL A N 1
ATOM 1593 C CA . VAL A 1 198 ? -34.241 4.996 -12.056 1.00 9.67 243 VAL A CA 1
ATOM 1594 C C . VAL A 1 198 ? -35.620 4.364 -11.904 1.00 10.20 243 VAL A C 1
ATOM 1595 O O . VAL A 1 198 ? -36.476 4.865 -11.164 1.00 12.58 243 VAL A O 1
ATOM 1599 N N . LYS A 1 199 ? -35.841 3.255 -12.612 1.00 10.04 244 LYS A N 1
ATOM 1600 C CA . LYS A 1 199 ? -37.090 2.505 -12.541 1.00 11.07 244 LYS A CA 1
ATOM 1601 C C . LYS A 1 199 ? -36.977 1.240 -11.697 1.00 11.00 244 LYS A C 1
ATOM 1602 O O . LYS A 1 199 ? -37.914 0.910 -10.961 1.00 11.97 244 LYS A O 1
ATOM 1608 N N . LYS A 1 200 ? -35.867 0.503 -11.811 1.00 10.03 245 LYS A N 1
ATOM 1609 C CA . LYS A 1 200 ? -35.690 -0.757 -11.103 1.00 10.01 245 LYS A CA 1
ATOM 1610 C C . LYS A 1 200 ? -34.232 -0.896 -10.696 1.00 10.06 245 LYS A C 1
ATOM 1611 O O . LYS A 1 200 ? -33.332 -0.489 -11.437 1.00 11.94 245 LYS A O 1
ATOM 1617 N N . VAL A 1 201 ? -34.018 -1.460 -9.509 1.00 9.74 246 VAL A N 1
ATOM 1618 C CA . VAL A 1 201 ? -32.698 -1.861 -9.031 1.00 9.60 246 VAL A CA 1
ATOM 1619 C C . VAL A 1 201 ? -32.745 -3.354 -8.745 1.00 11.38 246 VAL A C 1
ATOM 1620 O O . VAL A 1 201 ? -33.689 -3.836 -8.110 1.00 11.35 246 VAL A O 1
ATOM 1624 N N . LYS A 1 202 ? -31.736 -4.087 -9.206 1.00 11.15 247 LYS A N 1
ATOM 1625 C CA . LYS A 1 202 ? -31.651 -5.519 -8.949 1.00 9.94 247 LYS A CA 1
ATOM 1626 C C . LYS A 1 202 ? -30.302 -5.820 -8.315 1.00 9.52 247 LYS A C 1
ATOM 1627 O O . LYS A 1 202 ? -29.271 -5.339 -8.795 1.00 10.99 247 LYS A O 1
ATOM 1633 N N . ILE A 1 203 ? -30.300 -6.612 -7.244 1.00 8.75 248 ILE A N 1
ATOM 1634 C CA . ILE A 1 203 ? -29.058 -7.063 -6.615 1.00 8.20 248 ILE A CA 1
ATOM 1635 C C . ILE A 1 203 ? -28.963 -8.571 -6.767 1.00 9.34 248 ILE A C 1
ATOM 1636 O O . ILE A 1 203 ? -29.924 -9.297 -6.478 1.00 11.70 248 ILE A O 1
ATOM 1641 N N . GLY A 1 204 ? -27.792 -9.044 -7.200 1.00 7.81 249 GLY A N 1
ATOM 1642 C CA . GLY A 1 204 ? -27.540 -10.463 -7.331 1.00 10.12 249 GLY A CA 1
ATOM 1643 C C . GLY A 1 204 ? -26.931 -11.072 -6.080 1.00 11.34 249 GLY A C 1
ATOM 1644 O O . GLY A 1 204 ? -26.865 -10.460 -5.013 1.00 12.50 249 GLY A O 1
ATOM 1645 N N . LEU A 1 205 ? -26.482 -12.315 -6.228 1.00 10.37 250 LEU A N 1
ATOM 1646 C CA . LEU A 1 205 ? -25.731 -13.037 -5.207 1.00 11.02 250 LEU A CA 1
ATOM 1647 C C . LEU A 1 205 ? -24.228 -12.877 -5.411 1.00 9.87 250 LEU A C 1
ATOM 1648 O O . LEU A 1 205 ? -23.749 -12.581 -6.512 1.00 9.99 250 LEU A O 1
ATOM 1653 N N . TYR A 1 206 ? -23.473 -13.113 -4.336 1.00 11.46 251 TYR A N 1
ATOM 1654 C CA . TYR A 1 206 ? -22.025 -13.240 -4.465 1.00 9.54 251 TYR A CA 1
ATOM 1655 C C . TYR A 1 206 ? -21.680 -14.269 -5.536 1.00 10.81 251 TYR A C 1
ATOM 1656 O O . TYR A 1 206 ? -22.332 -15.312 -5.654 1.00 14.77 251 TYR A O 1
ATOM 1665 N N . VAL A 1 207 ? -20.626 -13.992 -6.289 1.00 9.00 252 VAL A N 1
ATOM 1666 C CA . VAL A 1 207 ? -20.178 -14.851 -7.382 1.00 9.63 252 VAL A CA 1
ATOM 1667 C C . VAL A 1 207 ? -19.038 -15.751 -6.888 1.00 10.35 252 VAL A C 1
ATOM 1668 O O . VAL A 1 207 ? -18.065 -15.237 -6.326 1.00 10.01 252 VAL A O 1
ATOM 1672 N N . PRO A 1 208 ? -19.111 -17.060 -7.095 1.00 11.48 253 PRO A N 1
ATOM 1673 C CA . PRO A 1 208 ? -18.025 -17.935 -6.626 1.00 12.33 253 PRO A CA 1
ATOM 1674 C C . PRO A 1 208 ? -16.683 -17.603 -7.263 1.00 12.27 253 PRO A C 1
ATOM 1675 O O . PRO A 1 208 ? -16.605 -17.241 -8.440 1.00 13.15 253 PRO A O 1
ATOM 1679 N N . HIS A 1 209 ? -15.611 -17.746 -6.473 1.00 13.09 254 HIS A N 1
ATOM 1680 C CA . HIS A 1 209 ? -14.256 -17.559 -6.989 1.00 14.79 254 HIS A CA 1
ATOM 1681 C C . HIS A 1 209 ? -13.684 -18.797 -7.667 1.00 20.47 254 HIS A C 1
ATOM 1682 O O . HIS A 1 209 ? -12.729 -18.668 -8.441 1.00 19.64 254 HIS A O 1
ATOM 1689 N N . GLU A 1 210 ? -14.232 -19.975 -7.383 1.00 19.28 255 GLU A N 1
ATOM 1690 C CA . GLU A 1 210 ? -13.608 -21.232 -7.787 1.00 24.01 255 GLU A CA 1
ATOM 1691 C C . GLU A 1 210 ? -13.498 -21.317 -9.308 1.00 26.47 255 GLU A C 1
ATOM 1692 O O . GLU A 1 210 ? -14.396 -20.858 -10.022 1.00 26.15 255 GLU A O 1
ATOM 1698 N N . PRO A 1 211 ? -12.422 -21.917 -9.835 1.00 24.61 256 PRO A N 1
ATOM 1699 C CA . PRO A 1 211 ? -12.122 -21.752 -11.272 1.00 35.67 256 PRO A CA 1
ATOM 1700 C C . PRO A 1 211 ? -13.168 -22.332 -12.208 1.00 39.61 256 PRO A C 1
ATOM 1701 O O . PRO A 1 211 ? -13.458 -21.731 -13.253 1.00 45.85 256 PRO A O 1
ATOM 1705 N N . HIS A 1 212 ? -13.737 -23.481 -11.877 1.00 33.72 257 HIS A N 1
ATOM 1706 C CA . HIS A 1 212 ? -14.696 -24.155 -12.745 1.00 35.77 257 HIS A CA 1
ATOM 1707 C C . HIS A 1 212 ? -16.005 -24.327 -11.984 1.00 32.71 257 HIS A C 1
ATOM 1708 O O . HIS A 1 212 ? -16.378 -25.434 -11.581 1.00 32.66 257 HIS A O 1
ATOM 1715 N N . SER A 1 213 ? -16.691 -23.214 -11.771 1.00 27.63 258 SER A N 1
ATOM 1716 C CA . SER A 1 213 ? -18.017 -23.220 -11.179 1.00 22.02 258 SER A CA 1
ATOM 1717 C C . SER A 1 213 ? -19.042 -23.405 -12.289 1.00 19.96 258 SER A C 1
ATOM 1718 O O . SER A 1 213 ? -19.005 -22.694 -13.298 1.00 23.00 258 SER A O 1
ATOM 1721 N N . PHE A 1 214 ? -19.946 -24.365 -12.114 1.00 18.32 259 PHE A N 1
ATOM 1722 C CA . PHE A 1 214 ? -20.919 -24.660 -13.157 1.00 19.02 259 PHE A CA 1
ATOM 1723 C C . PHE A 1 214 ? -22.275 -24.018 -12.905 1.00 19.57 259 PHE A C 1
ATOM 1724 O O . PHE A 1 214 ? -23.204 -24.241 -13.686 1.00 27.01 259 PHE A O 1
ATOM 1732 N N . GLN A 1 215 ? -22.404 -23.184 -11.831 1.00 20.04 260 GLN A N 1
ATOM 1733 C CA . GLN A 1 215 ? -23.675 -22.509 -11.622 1.00 23.90 260 GLN A CA 1
ATOM 1734 C C . GLN A 1 215 ? -23.676 -21.172 -12.348 1.00 17.11 260 GLN A C 1
ATOM 1735 O O . GLN A 1 215 ? -22.630 -20.536 -12.487 1.00 15.10 260 GLN A O 1
ATOM 1741 N N . PRO A 1 216 ? -24.837 -20.723 -12.814 1.00 19.35 261 PRO A N 1
ATOM 1742 C CA . PRO A 1 216 ? -24.921 -19.368 -13.359 1.00 16.95 261 PRO A CA 1
ATOM 1743 C C . PRO A 1 216 ? -24.792 -18.320 -12.268 1.00 16.61 261 PRO A C 1
ATOM 1744 O O . PRO A 1 216 ? -25.003 -18.574 -11.079 1.00 16.97 261 PRO A O 1
ATOM 1748 N N . ILE A 1 217 ? -24.430 -17.117 -12.708 1.00 13.54 262 ILE A N 1
ATOM 1749 C CA . ILE A 1 217 ? -24.573 -15.938 -11.867 1.00 12.73 262 ILE A CA 1
ATOM 1750 C C . ILE A 1 217 ? -26.048 -15.733 -11.560 1.00 14.01 262 ILE A C 1
ATOM 1751 O O . ILE A 1 217 ? -26.912 -15.940 -12.421 1.00 16.67 262 ILE A O 1
ATOM 1756 N N . GLU A 1 218 ? -26.352 -15.342 -10.320 1.00 12.02 263 GLU A N 1
ATOM 1757 C CA . GLU A 1 218 ? -27.712 -14.956 -9.953 1.00 12.90 263 GLU A CA 1
ATOM 1758 C C . GLU A 1 218 ? -27.780 -13.436 -9.989 1.00 12.39 263 GLU A C 1
ATOM 1759 O O . GLU A 1 218 ? -27.063 -12.770 -9.237 1.00 13.11 263 GLU A O 1
ATOM 1765 N N . TRP A 1 219 ? -28.649 -12.897 -10.857 1.00 12.68 264 TRP A N 1
ATOM 1766 C CA . TRP A 1 219 ? -28.679 -11.466 -11.151 1.00 11.90 264 TRP A CA 1
ATOM 1767 C C . TRP A 1 219 ? -29.749 -10.696 -10.390 1.00 15.11 264 TRP A C 1
ATOM 1768 O O . TRP A 1 219 ? -29.676 -9.462 -10.344 1.00 16.30 264 TRP A O 1
ATOM 1779 N N . LYS A 1 220 ? -30.748 -11.366 -9.824 1.00 13.84 265 LYS A N 1
ATOM 1780 C CA . LYS A 1 220 ? -31.901 -10.629 -9.317 1.00 14.16 265 LYS A CA 1
ATOM 1781 C C . LYS A 1 220 ? -32.482 -11.333 -8.094 1.00 15.28 265 LYS A C 1
ATOM 1782 O O . LYS A 1 220 ? -33.672 -11.658 -8.015 1.00 19.95 265 LYS A O 1
ATOM 1788 N N . GLN A 1 221 ? -31.628 -11.553 -7.096 1.00 14.96 266 GLN A N 1
ATOM 1789 C CA . GLN A 1 221 ? -32.114 -12.060 -5.819 1.00 16.95 266 GLN A CA 1
ATOM 1790 C C . GLN A 1 221 ? -33.021 -11.039 -5.141 1.00 17.49 266 GLN A C 1
ATOM 1791 O O . GLN A 1 221 ? -33.998 -11.405 -4.477 1.00 19.75 266 GLN A O 1
ATOM 1797 N N . LEU A 1 222 ? -32.713 -9.754 -5.296 1.00 15.69 267 LEU A N 1
ATOM 1798 C CA . LEU A 1 222 ? -33.545 -8.668 -4.805 1.00 16.07 267 LEU A CA 1
ATOM 1799 C C . LEU A 1 222 ? -33.895 -7.772 -5.979 1.00 14.95 267 LEU A C 1
ATOM 1800 O O . LEU A 1 222 ? -33.009 -7.355 -6.728 1.00 13.19 267 LEU A O 1
ATOM 1805 N N . VAL A 1 223 ? -35.181 -7.489 -6.150 1.00 16.29 268 VAL A N 1
ATOM 1806 C CA . VAL A 1 223 ? -35.640 -6.591 -7.204 1.00 15.75 268 VAL A CA 1
ATOM 1807 C C . VAL A 1 223 ? -36.495 -5.518 -6.558 1.00 16.46 268 VAL A C 1
ATOM 1808 O O . VAL A 1 223 ? -37.477 -5.833 -5.870 1.00 18.44 268 VAL A O 1
ATOM 1812 N N . LEU A 1 224 ? -36.138 -4.258 -6.788 1.00 15.13 269 LEU A N 1
ATOM 1813 C CA . LEU A 1 224 ? -36.885 -3.121 -6.265 1.00 15.75 269 LEU A CA 1
ATOM 1814 C C . LEU A 1 224 ? -37.460 -2.337 -7.431 1.00 15.86 269 LEU A C 1
ATOM 1815 O O . LEU A 1 224 ? -36.718 -1.919 -8.327 1.00 15.30 269 LEU A O 1
ATOM 1820 N N . ASN A 1 225 ? -38.775 -2.141 -7.417 1.00 17.70 270 ASN A N 1
ATOM 1821 C CA . ASN A 1 225 ? -39.459 -1.255 -8.357 1.00 18.32 270 ASN A CA 1
ATOM 1822 C C . ASN A 1 225 ? -39.640 0.066 -7.623 1.00 18.24 270 ASN A C 1
ATOM 1823 O O . ASN A 1 225 ? -40.487 0.183 -6.736 1.00 19.63 270 ASN A O 1
ATOM 1828 N N . VAL A 1 226 ? -38.828 1.063 -7.982 1.00 17.21 271 VAL A N 1
ATOM 1829 C CA . VAL A 1 226 ? -38.630 2.222 -7.116 1.00 16.73 271 VAL A CA 1
ATOM 1830 C C . VAL A 1 226 ? -39.471 3.430 -7.512 1.00 18.90 271 VAL A C 1
ATOM 1831 O O . VAL A 1 226 ? -39.394 4.463 -6.832 1.00 21.03 271 VAL A O 1
ATOM 1835 N N . SER A 1 227 ? -40.319 3.320 -8.542 1.00 20.78 272 SER A N 1
ATOM 1836 C CA . SER A 1 227 ? -41.053 4.488 -9.037 1.00 20.27 272 SER A CA 1
ATOM 1837 C C . SER A 1 227 ? -41.906 5.142 -7.956 1.00 22.27 272 SER A C 1
ATOM 1838 O O . SER A 1 227 ? -42.046 6.369 -7.933 1.00 21.92 272 SER A O 1
ATOM 1841 N N . LYS A 1 228 ? -42.500 4.345 -7.065 1.00 22.28 273 LYS A N 1
ATOM 1842 C CA . LYS A 1 228 ? -43.341 4.874 -5.997 1.00 23.66 273 LYS A CA 1
ATOM 1843 C C . LYS A 1 228 ? -42.836 4.496 -4.607 1.00 23.10 273 LYS A C 1
ATOM 1844 O O . LYS A 1 228 ? -43.623 4.467 -3.653 1.00 28.88 273 LYS A O 1
ATOM 1850 N N . MET A 1 229 ? -41.544 4.211 -4.469 1.00 21.18 274 MET A N 1
ATOM 1851 C CA . MET A 1 229 ? -40.941 3.894 -3.180 1.00 20.88 274 MET A CA 1
ATOM 1852 C C . MET A 1 229 ? -40.220 5.106 -2.605 1.00 24.38 274 MET A C 1
ATOM 1853 O O . MET A 1 229 ? -39.510 5.818 -3.323 1.00 26.82 274 MET A O 1
ATOM 1858 N N . LEU A 1 230 ? -40.382 5.317 -1.300 1.00 23.41 275 LEU A N 1
ATOM 1859 C CA . LEU A 1 230 ? -39.603 6.332 -0.608 1.00 25.93 275 LEU A CA 1
ATOM 1860 C C . LEU A 1 230 ? -38.169 5.854 -0.414 1.00 23.16 275 LEU A C 1
ATOM 1861 O O . LEU A 1 230 ? -37.910 4.657 -0.257 1.00 25.00 275 LEU A O 1
ATOM 1866 N N . ARG A 1 231 ? -37.225 6.806 -0.421 1.00 26.04 276 ARG A N 1
ATOM 1867 C CA . ARG A 1 231 ? -35.821 6.438 -0.256 1.00 27.38 276 ARG A CA 1
ATOM 1868 C C . ARG A 1 231 ? -35.609 5.661 1.039 1.00 23.87 276 ARG A C 1
ATOM 1869 O O . ARG A 1 231 ? -34.848 4.688 1.068 1.00 22.23 276 ARG A O 1
ATOM 1877 N N . ALA A 1 232 ? -36.317 6.047 2.107 1.00 25.96 277 ALA A N 1
ATOM 1878 C CA . ALA A 1 232 ? -36.166 5.364 3.388 1.00 26.42 277 ALA A CA 1
ATOM 1879 C C . ALA A 1 232 ? -36.566 3.898 3.288 1.00 26.02 277 ALA A C 1
ATOM 1880 O O . ALA A 1 232 ? -35.963 3.038 3.943 1.00 25.48 277 ALA A O 1
ATOM 1882 N N . ASP A 1 233 ? -37.572 3.592 2.464 1.00 26.53 278 ASP A N 1
ATOM 1883 C CA . ASP A 1 233 ? -38.008 2.209 2.300 1.00 26.46 278 ASP A CA 1
ATOM 1884 C C . ASP A 1 233 ? -37.102 1.432 1.354 1.00 25.34 278 ASP A C 1
ATOM 1885 O O . ASP A 1 233 ? -36.906 0.226 1.545 1.00 23.65 278 ASP A O 1
ATOM 1890 N N . ILE A 1 234 ? -36.552 2.089 0.332 1.00 22.66 279 ILE A N 1
ATOM 1891 C CA . ILE A 1 234 ? -35.508 1.454 -0.467 1.00 20.38 279 ILE A CA 1
ATOM 1892 C C . ILE A 1 234 ? -34.324 1.085 0.421 1.00 19.33 279 ILE A C 1
ATOM 1893 O O . ILE A 1 234 ? -33.789 -0.030 0.342 1.00 18.29 279 ILE A O 1
ATOM 1898 N N . ARG A 1 235 ? -33.916 2.008 1.297 1.00 19.86 280 ARG A N 1
ATOM 1899 C CA . ARG A 1 235 ? -32.793 1.741 2.195 1.00 19.24 280 ARG A CA 1
ATOM 1900 C C . ARG A 1 235 ? -33.066 0.539 3.088 1.00 20.78 280 ARG A C 1
ATOM 1901 O O . ARG A 1 235 ? -32.196 -0.325 3.255 1.00 19.17 280 ARG A O 1
ATOM 1909 N N . LYS A 1 236 ? -34.265 0.468 3.673 1.00 22.23 281 LYS A N 1
ATOM 1910 C CA . LYS A 1 236 ? -34.589 -0.643 4.562 1.00 23.59 281 LYS A CA 1
ATOM 1911 C C . LYS A 1 236 ? -34.465 -1.984 3.846 1.00 22.83 281 LYS A C 1
ATOM 1912 O O . LYS A 1 236 ? -33.900 -2.937 4.393 1.00 23.27 281 LYS A O 1
ATOM 1918 N N . GLU A 1 237 ? -34.972 -2.076 2.615 1.00 22.11 282 GLU A N 1
ATOM 1919 C CA . GLU A 1 237 ? -34.894 -3.338 1.888 1.00 21.79 282 GLU A CA 1
ATOM 1920 C C . GLU A 1 237 ? -33.456 -3.672 1.507 1.00 19.67 282 GLU A C 1
ATOM 1921 O O . GLU A 1 237 ? -33.037 -4.830 1.607 1.00 20.78 282 GLU A O 1
ATOM 1927 N N . LEU A 1 238 ? -32.688 -2.677 1.053 1.00 17.76 283 LEU A N 1
ATOM 1928 C CA . LEU A 1 238 ? -31.308 -2.946 0.663 1.00 15.85 283 LEU A CA 1
ATOM 1929 C C . LEU A 1 238 ? -30.475 -3.384 1.858 1.00 17.53 283 LEU A C 1
ATOM 1930 O O . LEU A 1 238 ? -29.639 -4.289 1.740 1.00 17.32 283 LEU A O 1
ATOM 1935 N N . GLU A 1 239 ? -30.684 -2.749 3.016 1.00 17.69 284 GLU A N 1
ATOM 1936 C CA . GLU A 1 239 ? -29.880 -3.081 4.190 1.00 18.55 284 GLU A CA 1
ATOM 1937 C C . GLU A 1 239 ? -30.240 -4.453 4.733 1.00 20.57 284 GLU A C 1
ATOM 1938 O O . GLU A 1 239 ? -29.359 -5.197 5.175 1.00 20.95 284 GLU A O 1
ATOM 1944 N N . LYS A 1 240 ? -31.525 -4.812 4.695 1.00 22.14 285 LYS A N 1
ATOM 1945 C CA . LYS A 1 240 ? -31.899 -6.163 5.086 1.00 24.26 285 LYS A CA 1
ATOM 1946 C C . LYS A 1 240 ? -31.244 -7.187 4.175 1.00 23.21 285 LYS A C 1
ATOM 1947 O O . LYS A 1 240 ? -30.725 -8.208 4.641 1.00 24.46 285 LYS A O 1
ATOM 1953 N N . TYR A 1 241 ? -31.255 -6.927 2.867 1.00 21.16 286 TYR A N 1
ATOM 1954 C CA . TYR A 1 241 ? -30.664 -7.874 1.937 1.00 20.26 286 TYR A CA 1
ATOM 1955 C C . TYR A 1 241 ? -29.150 -7.960 2.118 1.00 19.05 286 TYR A C 1
ATOM 1956 O O . TYR A 1 241 ? -28.585 -9.061 2.115 1.00 19.74 286 TYR A O 1
ATOM 1965 N N . ALA A 1 242 ? -28.480 -6.814 2.283 1.00 17.49 287 ALA A N 1
ATOM 1966 C CA . ALA A 1 242 ? -27.031 -6.822 2.460 1.00 18.39 287 ALA A CA 1
ATOM 1967 C C . ALA A 1 242 ? -26.638 -7.591 3.710 1.00 19.73 287 ALA A C 1
ATOM 1968 O O . ALA A 1 242 ? -25.649 -8.333 3.710 1.00 18.76 287 ALA A O 1
ATOM 1970 N N . ARG A 1 243 ? -27.405 -7.420 4.788 1.00 20.75 288 ARG A N 1
ATOM 1971 C CA . ARG A 1 243 ? -27.145 -8.174 6.009 1.00 23.39 288 ARG A CA 1
ATOM 1972 C C . ARG A 1 243 ? -27.229 -9.674 5.754 1.00 24.92 288 ARG A C 1
ATOM 1973 O O . ARG A 1 243 ? -26.383 -10.441 6.228 1.00 26.19 288 ARG A O 1
ATOM 1981 N N . ASP A 1 244 ? -28.230 -10.107 4.980 1.00 25.03 289 ASP A N 1
ATOM 1982 C CA . ASP A 1 244 ? -28.339 -11.517 4.618 1.00 26.56 289 ASP A CA 1
ATOM 1983 C C . ASP A 1 244 ? -27.158 -11.970 3.764 1.00 24.90 289 ASP A C 1
ATOM 1984 O O . ASP A 1 244 ? -26.701 -13.111 3.888 1.00 26.58 289 ASP A O 1
ATOM 1989 N N . MET A 1 245 ? -26.669 -11.104 2.875 1.00 22.73 290 MET A N 1
ATOM 1990 C CA . MET A 1 245 ? -25.491 -11.452 2.086 1.00 20.30 290 MET A CA 1
ATOM 1991 C C . MET A 1 245 ? -24.306 -11.738 2.990 1.00 21.57 290 MET A C 1
ATOM 1992 O O . MET A 1 245 ? -23.576 -12.717 2.795 1.00 22.49 290 MET A O 1
ATOM 1997 N N . ARG A 1 246 ? -24.093 -10.877 3.983 1.00 21.47 291 ARG A N 1
ATOM 1998 C CA . ARG A 1 246 ? -22.904 -10.981 4.814 1.00 22.35 291 ARG A CA 1
ATOM 1999 C C . ARG A 1 246 ? -22.994 -12.104 5.838 1.00 29.63 291 ARG A C 1
ATOM 2000 O O . ARG A 1 246 ? -21.960 -12.513 6.373 1.00 30.61 291 ARG A O 1
ATOM 2008 N N . MET A 1 247 ? -24.191 -12.625 6.118 1.00 28.01 292 MET A N 1
ATOM 2009 C CA . MET A 1 247 ? -24.274 -13.741 7.061 1.00 36.99 292 MET A CA 1
ATOM 2010 C C . MET A 1 247 ? -23.971 -15.077 6.393 1.00 45.11 292 MET A C 1
ATOM 2011 O O . MET A 1 247 ? -23.557 -16.021 7.076 1.00 51.38 292 MET A O 1
ATOM 2016 N N . LYS A 1 248 ? -24.161 -15.171 5.076 1.00 44.83 293 LYS A N 1
ATOM 2017 C CA . LYS A 1 248 ? -23.946 -16.405 4.310 1.00 51.40 293 LYS A CA 1
ATOM 2018 C C . LYS A 1 248 ? -24.815 -17.545 4.836 1.00 58.62 293 LYS A C 1
ATOM 2019 O O . LYS A 1 248 ? -24.305 -18.578 5.274 1.00 63.42 293 LYS A O 1
ATOM 2025 N N . ARG B 2 18 ? 12.720 -17.514 -35.293 1.00 53.28 18 ARG B N 1
ATOM 2026 C CA . ARG B 2 18 ? 14.072 -17.004 -35.445 1.00 52.23 18 ARG B CA 1
ATOM 2027 C C . ARG B 2 18 ? 14.057 -15.570 -35.978 1.00 48.88 18 ARG B C 1
ATOM 2028 O O . ARG B 2 18 ? 13.075 -14.838 -35.814 1.00 44.33 18 ARG B O 1
ATOM 2030 N N . VAL B 2 19 ? 15.173 -15.189 -36.601 1.00 48.84 19 VAL B N 1
ATOM 2031 C CA . VAL B 2 19 ? 15.302 -13.847 -37.162 1.00 47.28 19 VAL B CA 1
ATOM 2032 C C . VAL B 2 19 ? 14.243 -13.623 -38.235 1.00 38.68 19 VAL B C 1
ATOM 2033 O O . VAL B 2 19 ? 13.552 -12.591 -38.255 1.00 34.85 19 VAL B O 1
ATOM 2037 N N . GLU B 2 20 ? 14.081 -14.609 -39.131 1.00 42.26 20 GLU B N 1
ATOM 2038 C CA . GLU B 2 20 ? 13.229 -14.426 -40.302 1.00 35.46 20 GLU B CA 1
ATOM 2039 C C . GLU B 2 20 ? 11.767 -14.291 -39.913 1.00 29.77 20 GLU B C 1
ATOM 2040 O O . GLU B 2 20 ? 11.026 -13.500 -40.510 1.00 25.36 20 GLU B O 1
ATOM 2046 N N . LYS B 2 21 ? 11.332 -15.062 -38.917 1.00 31.30 21 LYS B N 1
ATOM 2047 C CA . LYS B 2 21 ? 9.916 -15.095 -38.584 1.00 30.53 21 LYS B CA 1
ATOM 2048 C C . LYS B 2 21 ? 9.453 -13.754 -38.034 1.00 34.48 21 LYS B C 1
ATOM 2049 O O . LYS B 2 21 ? 8.321 -13.336 -38.297 1.00 34.29 21 LYS B O 1
ATOM 2055 N N . ALA B 2 22 ? 10.331 -13.048 -37.319 1.00 30.40 22 ALA B N 1
ATOM 2056 C CA . ALA B 2 22 ? 9.955 -11.775 -36.718 1.00 31.13 22 ALA B CA 1
ATOM 2057 C C . ALA B 2 22 ? 9.827 -10.652 -37.739 1.00 27.01 22 ALA B C 1
ATOM 2058 O O . ALA B 2 22 ? 9.231 -9.616 -37.424 1.00 26.86 22 ALA B O 1
ATOM 2060 N N . LYS B 2 23 ? 10.354 -10.829 -38.954 1.00 24.28 23 LYS B N 1
ATOM 2061 C CA . LYS B 2 23 ? 10.325 -9.732 -39.918 1.00 21.51 23 LYS B CA 1
ATOM 2062 C C . LYS B 2 23 ? 8.933 -9.496 -40.485 1.00 19.78 23 LYS B C 1
ATOM 2063 O O . LYS B 2 23 ? 8.594 -8.360 -40.833 1.00 18.64 23 LYS B O 1
ATOM 2069 N N . GLN B 2 24 ? 8.129 -10.546 -40.620 1.00 21.77 24 GLN B N 1
ATOM 2070 C CA . GLN B 2 24 ? 6.920 -10.478 -41.436 1.00 22.95 24 GLN B CA 1
ATOM 2071 C C . GLN B 2 24 ? 5.850 -11.332 -40.780 1.00 21.75 24 GLN B C 1
ATOM 2072 O O . GLN B 2 24 ? 6.052 -12.533 -40.598 1.00 23.87 24 GLN B O 1
ATOM 2078 N N . LYS B 2 25 ? 4.726 -10.727 -40.417 1.00 25.37 25 LYS B N 1
ATOM 2079 C CA . LYS B 2 25 ? 3.682 -11.544 -39.823 1.00 30.14 25 LYS B CA 1
ATOM 2080 C C . LYS B 2 25 ? 2.923 -12.302 -40.905 1.00 25.12 25 LYS B C 1
ATOM 2081 O O . LYS B 2 25 ? 2.965 -11.960 -42.093 1.00 23.02 25 LYS B O 1
ATOM 2087 N N . SER B 2 26 ? 2.231 -13.352 -40.475 1.00 26.30 26 SER B N 1
ATOM 2088 C CA . SER B 2 26 ? 1.379 -14.115 -41.369 1.00 25.13 26 SER B CA 1
ATOM 2089 C C . SER B 2 26 ? 0.222 -13.255 -41.864 1.00 24.58 26 SER B C 1
ATOM 2090 O O . SER B 2 26 ? -0.143 -12.245 -41.254 1.00 25.85 26 SER B O 1
ATOM 2093 N N . ALA B 2 27 ? -0.358 -13.671 -42.994 1.00 24.82 27 ALA B N 1
ATOM 2094 C CA . ALA B 2 27 ? -1.535 -12.981 -43.513 1.00 23.37 27 ALA B CA 1
ATOM 2095 C C . ALA B 2 27 ? -2.637 -12.915 -42.467 1.00 21.49 27 ALA B C 1
ATOM 2096 O O . ALA B 2 27 ? -3.337 -11.902 -42.350 1.00 20.96 27 ALA B O 1
ATOM 2098 N N . GLN B 2 28 ? -2.802 -13.995 -41.696 1.00 26.35 28 GLN B N 1
ATOM 2099 C CA . GLN B 2 28 ? -3.833 -14.041 -40.665 1.00 24.86 28 GLN B CA 1
ATOM 2100 C C . GLN B 2 28 ? -3.536 -13.050 -39.546 1.00 18.03 28 GLN B C 1
ATOM 2101 O O . GLN B 2 28 ? -4.429 -12.314 -39.103 1.00 21.24 28 GLN B O 1
ATOM 2107 N N . GLN B 2 29 ? -2.293 -13.042 -39.056 1.00 20.95 29 GLN B N 1
ATOM 2108 C CA . GLN B 2 29 ? -1.912 -12.082 -38.025 1.00 20.80 29 GLN B CA 1
ATOM 2109 C C . GLN B 2 29 ? -2.092 -10.657 -38.523 1.00 17.82 29 GLN B C 1
ATOM 2110 O O . GLN B 2 29 ? -2.611 -9.800 -37.799 1.00 18.84 29 GLN B O 1
ATOM 2116 N N . GLU B 2 30 ? -1.671 -10.389 -39.761 1.00 17.78 30 GLU B N 1
ATOM 2117 C CA . GLU B 2 30 ? -1.817 -9.046 -40.308 1.00 17.21 30 GLU B CA 1
ATOM 2118 C C . GLU B 2 30 ? -3.284 -8.649 -40.406 1.00 15.46 30 GLU B C 1
ATOM 2119 O O . GLU B 2 30 ? -3.649 -7.512 -40.086 1.00 14.47 30 GLU B O 1
ATOM 2125 N N . LEU B 2 31 ? -4.150 -9.573 -40.831 1.00 15.69 31 LEU B N 1
ATOM 2126 C CA . LEU B 2 31 ? -5.567 -9.238 -40.938 1.00 15.18 31 LEU B CA 1
ATOM 2127 C C . LEU B 2 31 ? -6.169 -8.946 -39.569 1.00 16.44 31 LEU B C 1
ATOM 2128 O O . LEU B 2 31 ? -6.915 -7.972 -39.404 1.00 15.51 31 LEU B O 1
ATOM 2133 N N . LYS B 2 32 ? -5.854 -9.781 -38.572 1.00 12.90 32 LYS B N 1
ATOM 2134 C CA . LYS B 2 32 ? -6.375 -9.559 -37.223 1.00 14.38 32 LYS B CA 1
ATOM 2135 C C . LYS B 2 32 ? -5.978 -8.187 -36.704 1.00 12.48 32 LYS B C 1
ATOM 2136 O O . LYS B 2 32 ? -6.791 -7.481 -36.095 1.00 14.01 32 LYS B O 1
ATOM 2142 N N . GLN B 2 33 ? -4.734 -7.789 -36.957 1.00 13.15 33 GLN B N 1
ATOM 2143 C CA . GLN B 2 33 ? -4.262 -6.492 -36.498 1.00 12.06 33 GLN B CA 1
ATOM 2144 C C . GLN B 2 33 ? -4.930 -5.366 -37.276 1.00 14.83 33 GLN B C 1
ATOM 2145 O O . GLN B 2 33 ? -5.284 -4.333 -36.695 1.00 11.65 33 GLN B O 1
ATOM 2151 N N . ARG B 2 34 ? -5.136 -5.557 -38.582 1.00 11.77 34 ARG B N 1
ATOM 2152 C CA . ARG B 2 34 ? -5.819 -4.529 -39.366 1.00 11.66 34 ARG B CA 1
ATOM 2153 C C . ARG B 2 34 ? -7.263 -4.376 -38.914 1.00 10.33 34 ARG B C 1
ATOM 2154 O O . ARG B 2 34 ? -7.766 -3.251 -38.786 1.00 10.08 34 ARG B O 1
ATOM 2162 N N . GLN B 2 35 ? -7.952 -5.488 -38.657 1.00 10.19 35 GLN B N 1
ATOM 2163 C CA . GLN B 2 35 ? -9.328 -5.378 -38.183 1.00 11.05 35 GLN B CA 1
ATOM 2164 C C . GLN B 2 35 ? -9.401 -4.688 -36.829 1.00 9.78 35 GLN B C 1
ATOM 2165 O O . GLN B 2 35 ? -10.308 -3.879 -36.588 1.00 9.64 35 GLN B O 1
ATOM 2171 N N . ARG B 2 36 ? -8.450 -4.974 -35.935 1.00 8.38 36 ARG B N 1
ATOM 2172 C CA . ARG B 2 36 ? -8.442 -4.303 -34.640 1.00 8.58 36 ARG B CA 1
ATOM 2173 C C . ARG B 2 36 ? -8.207 -2.808 -34.811 1.00 8.51 36 ARG B C 1
ATOM 2174 O O . ARG B 2 36 ? -8.824 -1.990 -34.113 1.00 10.15 36 ARG B O 1
ATOM 2182 N N . ALA B 2 37 ? -7.335 -2.431 -35.756 1.00 9.12 37 ALA B N 1
ATOM 2183 C CA . ALA B 2 37 ? -7.109 -1.014 -36.029 1.00 9.84 37 ALA B CA 1
ATOM 2184 C C . ALA B 2 37 ? -8.377 -0.354 -36.559 1.00 9.82 37 ALA B C 1
ATOM 2185 O O . ALA B 2 37 ? -8.663 0.809 -36.234 1.00 12.23 37 ALA B O 1
ATOM 2187 N N . GLU B 2 38 ? -9.130 -1.068 -37.403 1.00 9.05 38 GLU B N 1
ATOM 2188 C CA . GLU B 2 38 ? -10.369 -0.507 -37.939 1.00 9.13 38 GLU B CA 1
ATOM 2189 C C . GLU B 2 38 ? -11.416 -0.377 -36.842 1.00 10.92 38 GLU B C 1
ATOM 2190 O O . GLU B 2 38 ? -12.135 0.631 -36.781 1.00 10.54 38 GLU B O 1
ATOM 2196 N N . ILE B 2 39 ? -11.492 -1.373 -35.954 1.00 8.88 39 ILE B N 1
ATOM 2197 C CA . ILE B 2 39 ? -12.439 -1.317 -34.842 1.00 7.05 39 ILE B CA 1
ATOM 2198 C C . ILE B 2 39 ? -12.144 -0.114 -33.956 1.00 9.57 39 ILE B C 1
ATOM 2199 O O . ILE B 2 39 ? -13.057 0.629 -33.574 1.00 10.23 39 ILE B O 1
ATOM 2204 N N . TYR B 2 40 ? -10.868 0.121 -33.634 1.00 8.72 40 TYR B N 1
ATOM 2205 C CA . TYR B 2 40 ? -10.557 1.268 -32.787 1.00 9.17 40 TYR B CA 1
ATOM 2206 C C . TYR B 2 40 ? -10.712 2.594 -33.527 1.00 10.65 40 TYR B C 1
ATOM 2207 O O . TYR B 2 40 ? -11.141 3.584 -32.923 1.00 11.24 40 TYR B O 1
ATOM 2216 N N . ALA B 2 41 ? -10.418 2.647 -34.835 1.00 9.66 41 ALA B N 1
ATOM 2217 C CA . ALA B 2 41 ? -10.692 3.879 -35.568 1.00 11.42 41 ALA B CA 1
ATOM 2218 C C . ALA B 2 41 ? -12.185 4.171 -35.575 1.00 12.79 41 ALA B C 1
ATOM 2219 O O . ALA B 2 41 ? -12.601 5.320 -35.383 1.00 12.82 41 ALA B O 1
ATOM 2221 N N . LEU B 2 42 ? -13.005 3.137 -35.781 1.00 10.00 42 LEU B N 1
ATOM 2222 C CA . LEU B 2 42 ? -14.454 3.311 -35.747 1.00 9.77 42 LEU B CA 1
ATOM 2223 C C . LEU B 2 42 ? -14.928 3.696 -34.356 1.00 9.87 42 LEU B C 1
ATOM 2224 O O . 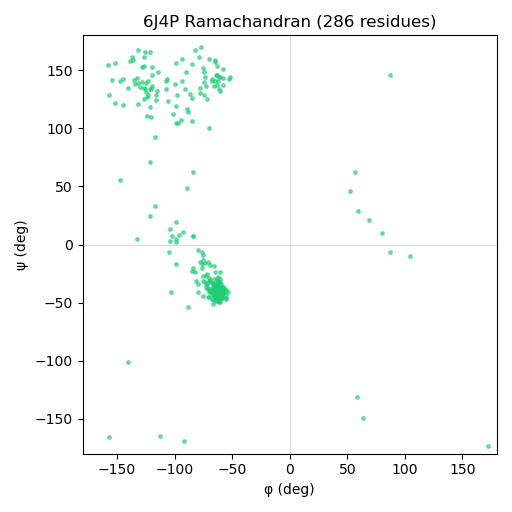LEU B 2 42 ? -15.789 4.575 -34.210 1.00 10.90 42 LEU B O 1
ATOM 2229 N N . ASN B 2 43 ? -14.384 3.045 -33.325 1.00 8.87 43 ASN B N 1
ATOM 2230 C CA . ASN B 2 43 ? -14.811 3.370 -31.969 1.00 8.90 43 ASN B CA 1
ATOM 2231 C C . ASN B 2 43 ? -14.488 4.812 -31.624 1.00 11.24 43 ASN B C 1
ATOM 2232 O O . ASN B 2 43 ? -15.265 5.465 -30.924 1.00 13.19 43 ASN B O 1
ATOM 2237 N N . ARG B 2 44 ? -13.378 5.340 -32.139 1.00 11.42 44 ARG B N 1
ATOM 2238 C CA . ARG B 2 44 ? -13.054 6.743 -31.898 1.00 13.37 44 ARG B CA 1
ATOM 2239 C C . ARG B 2 44 ? -14.120 7.656 -32.489 1.00 13.43 44 ARG B C 1
ATOM 2240 O O . ARG B 2 44 ? -14.619 8.555 -31.805 1.00 15.78 44 ARG B O 1
ATOM 2248 N N . VAL B 2 45 ? -14.510 7.429 -33.750 1.00 13.32 45 VAL B N 1
ATOM 2249 C CA . VAL B 2 45 ? -15.474 8.363 -34.333 1.00 14.83 45 VAL B CA 1
ATOM 2250 C C . VAL B 2 45 ? -16.856 8.172 -33.720 1.00 14.51 45 VAL B C 1
ATOM 2251 O O . VAL B 2 45 ? -17.593 9.151 -33.543 1.00 16.97 45 VAL B O 1
ATOM 2255 N N . MET B 2 46 ? -17.233 6.935 -33.354 1.00 12.91 46 MET B N 1
ATOM 2256 C CA . MET B 2 46 ? -18.562 6.775 -32.774 1.00 13.13 46 MET B CA 1
ATOM 2257 C C . MET B 2 46 ? -18.603 7.269 -31.335 1.00 13.49 46 MET B C 1
ATOM 2258 O O . MET B 2 46 ? -19.658 7.712 -30.869 1.00 14.54 46 MET B O 1
ATOM 2263 N N . THR B 2 47 ? -17.490 7.162 -30.609 1.00 12.98 47 THR B N 1
ATOM 2264 C CA . THR B 2 47 ? -17.436 7.728 -29.266 1.00 13.91 47 THR B CA 1
ATOM 2265 C C . THR B 2 47 ? -17.540 9.243 -29.318 1.00 15.89 47 THR B C 1
ATOM 2266 O O . THR B 2 47 ? -18.249 9.848 -28.507 1.00 17.17 47 THR B O 1
ATOM 2270 N N . GLU B 2 48 ? -16.849 9.868 -30.275 1.00 16.53 48 GLU B N 1
ATOM 2271 C CA . GLU B 2 48 ? -16.949 11.317 -30.437 1.00 18.90 48 GLU B CA 1
ATOM 2272 C C . GLU B 2 48 ? -18.371 11.732 -30.787 1.00 19.84 48 GLU B C 1
ATOM 2273 O O . GLU B 2 48 ? -18.880 12.731 -30.260 1.00 21.79 48 GLU B O 1
ATOM 2279 N N . LEU B 2 49 ? -19.034 10.973 -31.663 1.00 18.86 49 LEU B N 1
ATOM 2280 C CA . LEU B 2 49 ? -20.408 11.301 -32.024 1.00 20.19 49 LEU B CA 1
ATOM 2281 C C . LEU B 2 49 ? -21.327 11.225 -30.812 1.00 20.44 49 LEU B C 1
ATOM 2282 O O . LEU B 2 49 ? -22.135 12.130 -30.580 1.00 22.51 49 LEU B O 1
ATOM 2287 N N . GLU B 2 50 ? -21.218 10.148 -30.023 1.00 18.71 50 GLU B N 1
ATOM 2288 C CA . GLU B 2 50 ? -22.040 10.031 -28.821 1.00 19.32 50 GLU B CA 1
ATOM 2289 C C . GLU B 2 50 ? -21.704 11.135 -27.825 1.00 20.92 50 GLU B C 1
ATOM 2290 O O . GLU B 2 50 ? -22.597 11.678 -27.169 1.00 22.66 50 GLU B O 1
ATOM 2296 N N . GLN B 2 51 ? -20.421 11.489 -27.710 1.00 21.17 51 GLN B N 1
ATOM 2297 C CA . GLN B 2 51 ? -20.032 12.559 -26.793 1.00 22.82 51 GLN B CA 1
ATOM 2298 C C . GLN B 2 51 ? -20.586 13.899 -27.250 1.00 25.26 51 GLN B C 1
ATOM 2299 O O . GLN B 2 51 ? -21.008 14.715 -26.424 1.00 29.54 51 GLN B O 1
ATOM 2305 N N . GLN B 2 52 ? -20.580 14.146 -28.561 1.00 25.33 52 GLN B N 1
ATOM 2306 C CA . GLN B 2 52 ? -21.172 15.372 -29.088 1.00 29.74 52 GLN B CA 1
ATOM 2307 C C . GLN B 2 52 ? -22.655 15.440 -28.754 1.00 29.14 52 GLN B C 1
ATOM 2308 O O . GLN B 2 52 ? -23.141 16.453 -28.241 1.00 31.74 52 GLN B O 1
ATOM 2314 N N . GLN B 2 53 ? -23.390 14.361 -29.037 1.00 27.54 53 GLN B N 1
ATOM 2315 C CA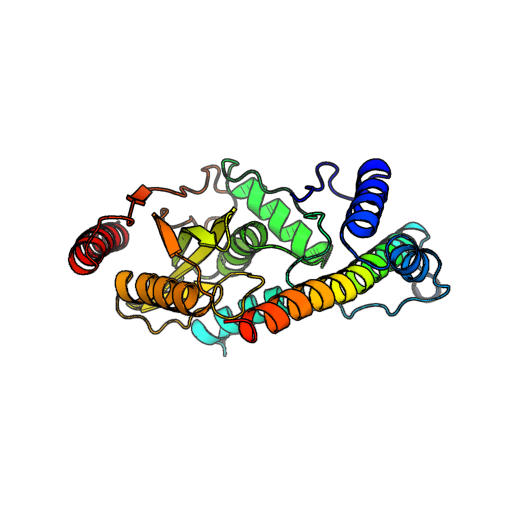 . GLN B 2 53 ? -24.820 14.345 -28.744 1.00 28.91 53 GLN B CA 1
ATOM 2316 C C . GLN B 2 53 ? -25.077 14.519 -27.250 1.00 30.86 53 GLN B C 1
ATOM 2317 O O . GLN B 2 53 ? -26.023 15.210 -26.854 1.00 32.22 53 GLN B O 1
ATOM 2323 N N . PHE B 2 54 ? -24.223 13.930 -26.406 1.00 28.13 54 PHE B N 1
ATOM 2324 C CA . PHE B 2 54 ? -24.334 14.140 -24.962 1.00 29.42 54 PHE B CA 1
ATOM 2325 C C . PHE B 2 54 ? -24.018 15.585 -24.587 1.00 32.14 54 PHE B C 1
ATOM 2326 O O . PHE B 2 54 ? -24.795 16.237 -23.877 1.00 34.63 54 PHE B O 1
ATOM 2334 N N . ASP B 2 55 ? -22.871 16.096 -25.051 1.00 32.06 55 ASP B N 1
ATOM 2335 C CA . ASP B 2 55 ? -22.498 17.487 -24.802 1.00 35.11 55 ASP B CA 1
ATOM 2336 C C . ASP B 2 55 ? -23.580 18.446 -25.278 1.00 37.71 55 ASP B C 1
ATOM 2337 O O . ASP B 2 55 ? -23.909 19.420 -24.588 1.00 40.75 55 ASP B O 1
ATOM 2342 N N . GLU B 2 56 ? -24.133 18.198 -26.469 1.00 36.95 56 GLU B N 1
ATOM 2343 C CA . GLU B 2 56 ? -25.199 19.057 -26.972 1.00 40.81 56 GLU B CA 1
ATOM 2344 C C . GLU B 2 56 ? -26.402 19.036 -26.038 1.00 41.93 56 GLU B C 1
ATOM 2345 O O . GLU B 2 56 ? -26.925 20.090 -25.668 1.00 44.54 56 GLU B O 1
ATOM 2351 N N . PHE B 2 57 ? -26.822 17.846 -25.603 1.00 39.07 57 PHE B N 1
ATOM 2352 C CA . PHE B 2 57 ? -28.010 17.742 -24.763 1.00 40.72 57 PHE B CA 1
ATOM 2353 C C . PHE B 2 57 ? -27.807 18.395 -23.398 1.00 43.99 57 PHE B C 1
ATOM 2354 O O . PHE B 2 57 ? -28.753 18.976 -22.846 1.00 45.69 57 PHE B O 1
ATOM 2362 N N . CYS B 2 58 ? -26.590 18.320 -22.842 1.00 41.66 58 CYS B N 1
ATOM 2363 C CA . CYS B 2 58 ? -26.327 18.941 -21.545 1.00 44.39 58 CYS B CA 1
ATOM 2364 C C . CYS B 2 58 ? -26.520 20.452 -21.603 1.00 50.50 58 CYS B C 1
ATOM 2365 O O . CYS B 2 58 ? -27.029 21.058 -20.651 1.00 54.70 58 CYS B O 1
ATOM 2368 N N . LYS B 2 59 ? -26.119 21.079 -22.712 1.00 49.97 59 LYS B N 1
ATOM 2369 C CA . LYS B 2 59 ? -26.329 22.517 -22.851 1.00 54.95 59 LYS B CA 1
ATOM 2370 C C . LYS B 2 59 ? -27.788 22.850 -23.150 1.00 57.27 59 LYS B C 1
ATOM 2371 O O . LYS B 2 59 ? -28.250 23.946 -22.812 1.00 58.22 59 LYS B O 1
ATOM 2377 N N . GLN B 2 60 ? -28.528 21.928 -23.766 1.00 53.51 60 GLN B N 1
ATOM 2378 C CA . GLN B 2 60 ? -29.948 22.142 -24.066 1.00 61.25 60 GLN B CA 1
ATOM 2379 C C . GLN B 2 60 ? -30.848 21.679 -22.919 1.00 62.82 60 GLN B C 1
ATOM 2380 O O . GLN B 2 60 ? -31.837 20.971 -23.120 1.00 63.86 60 GLN B O 1
ATOM 2386 N N . MET B 2 61 ? -30.509 22.095 -21.704 1.00 64.89 61 MET B N 1
ATOM 2387 C CA . MET B 2 61 ? -31.314 21.778 -20.528 1.00 61.41 61 MET B CA 1
ATOM 2388 C C . MET B 2 61 ? -30.925 22.679 -19.360 1.00 64.83 61 MET B C 1
ATOM 2389 O O . MET B 2 61 ? -29.790 23.149 -19.277 1.00 65.70 61 MET B O 1
#

Sequence (290 aa):
LFHVNKSGFPIDSHTWERMWMHVAKVHPKGGEMVGAIRNAAFLAKPSIPQVPNYRLSMTIPDWLQAIQNYMKTLQYNHTGTQFFEIRKMRPLSGLMETAKEMTRESLPIKCLEAVILGIYLTNGQPSIERFPISFKTYFSGNYFHHVVLGIYCNGRYGSLGMSRRAELMDKPLTFRTLSDLIFDFEDSYKKYLHTVKKVKIGLYVPHEPHSFQPIEWKQLVLNVSKMLRADIRKELEKYARDMRMKRVEKAKQKSAQQELKQRQRAEIYALNRVMTELEQQQFDEFCKQM

Foldseek 3Di:
DFAEQPPAPPRDPVLVVVLLQVVLVVDPVRVVVSCCPVVDPDDDDDDQDDQDDDDPVDDPLRLLVSLQVLLVSLPADPSRYAYQDPPQQFFLLVLLVSLVVCNVVSHHHHWVNFLNVSLNSCLVPVQKWWKKKKWWKDDPHDIDIGIWIWIDHDQFIWTATDHPDPQQGTGGRHHNFPLVHVVSNQVVCVVVVIHTQKMAIWATDHSDNRGRGGTGTHPDMDGPPPPDSVVVVVVRRVVVVVRVVD/DVVDVPDDDPVVVVVVVVVVVVVVVVVVVVVVVVVVVVVVVVVD

Solvent-accessible surface area: 15316 Å² total; per-residue (Å²): 180,105,36,36,2,147,41,32,41,93,21,64,88,127,7,19,88,54,1,6,80,23,0,33,146,73,22,107,127,13,53,118,14,15,20,72,11,75,124,26,110,151,23,72,102,36,104,122,30,165,62,22,125,83,133,165,85,24,77,35,73,64,13,16,89,27,0,3,70,8,0,93,74,0,73,26,4,26,0,15,2,17,2,5,57,16,144,75,118,62,58,2,20,24,0,9,90,21,0,68,45,1,25,161,30,3,5,0,0,28,21,34,0,0,0,0,0,0,0,65,16,0,26,65,38,96,70,0,44,0,0,0,0,12,3,56,0,82,44,75,42,93,122,81,130,19,7,0,0,0,1,42,14,140,31,76,2,1,5,4,0,5,13,102,22,74,77,8,10,42,15,87,27,91,31,171,41,0,0,54,0,3,9,46,0,30,76,13,3,81,142,21,94,22,55,4,57,56,4,41,0,0,78,32,3,46,28,104,102,126,12,139,120,64,6,63,8,114,101,26,56,4,95,13,68,200,51,131,98,58,64,8,89,139,74,0,45,146,24,0,146,71,14,102,112,180,91,105,101,142,93,146,129,106,58,89,97,99,94,92,56,72,50,34,27,2,14,2,12,9,0,1,134,32,11,52,107,27,32,75,96,96,44,63,89,66,68,187,141,97

Nearest PDB structures (foldseek):
  6j4p-assembly1_B  TM=1.023E+00  e=3.092E-04  Homo sapiens
  6j4s-assembly1_A  TM=9.961E-01  e=4.412E-47  Homo sapiens
  6jzd-assembly1_A  TM=9.960E-01  e=4.161E-47  Mus musculus
  6jzc-assembly1_A  TM=9.858E-01  e=4.769E-45  Mus musculus
  6j4u-assembly1_A  TM=9.792E-01  e=5.679E-36  Homo sapiens

InterPro domains:
  IPR028131 Tubulinyl-Tyr carboxypeptidase [PF14822] (48-291)
  IPR028131 Tubulinyl-Tyr carboxypeptidase [PTHR15750] (37-353)

Organism: Homo sapiens (NCBI:txid9606)

Radius of gyration: 20.29 Å; Cα contacts (8 Å, |Δi|>4): 427; chains: 2; bounding box: 59×47×55 Å

GO terms:
  GO:0001938 positive regulation of endothelial cell proliferation (P, IDA)
  GO:0005737 cytoplasm (C, IDA)
  GO:0045766 positive regulation of angiogenesis (P, IDA)
  GO:0140253 cell-cell fusion (P, IDA)
  GO:0140253 cell-cell fusion (P, IMP)
  GO:0008017 microtubule binding (F, IDA)
  GO:0003779 actin binding (F, IDA)
  GO:0004181 metallocarboxypeptidase activity (F, IDA)
  GO:0006508 proteolysis (P, IDA)
  GO:0005576 extracellular region (C, EXP)
  GO:0106423 tubulin-tyrosine carboxypeptidase activity (F, EXP)
  GO:0004181 metallocarboxypeptidase activity (F, IMP)
  GO:0061564 axon development (P, IMP)
  GO:0005515 protein binding (F, IPI)
  GO:0005829 cytosol (C, IDA)